Protein AF-A0A525BZC6-F1 (afdb_monomer)

Structure (mmCIF, N/CA/C/O backbone):
data_AF-A0A525BZC6-F1
#
_entry.id   AF-A0A525BZC6-F1
#
loop_
_atom_site.group_PDB
_atom_site.id
_atom_site.type_symbol
_atom_site.label_atom_id
_atom_site.label_alt_id
_atom_site.label_comp_id
_atom_site.label_asym_id
_atom_site.label_entity_id
_atom_site.label_seq_id
_atom_site.pdbx_PDB_ins_code
_atom_site.Cartn_x
_atom_site.Cartn_y
_atom_site.Cartn_z
_atom_site.occupancy
_atom_site.B_iso_or_equiv
_atom_site.auth_seq_id
_atom_site.auth_comp_id
_atom_site.auth_asym_id
_atom_site.auth_atom_id
_atom_site.pdbx_PDB_model_num
ATOM 1 N N . MET A 1 1 ? 2.417 5.675 16.563 1.00 89.81 1 MET A N 1
ATOM 2 C CA . MET A 1 1 ? 2.629 4.334 17.145 1.00 89.81 1 MET A CA 1
ATOM 3 C C . MET A 1 1 ? 2.100 4.344 18.562 1.00 89.81 1 MET A C 1
ATOM 5 O O . MET A 1 1 ? 2.331 5.337 19.245 1.00 89.81 1 MET A O 1
ATOM 9 N N . THR A 1 2 ? 1.388 3.300 18.985 1.00 89.12 2 THR A N 1
ATOM 10 C CA . THR A 1 2 ? 0.949 3.142 20.389 1.00 89.12 2 THR A CA 1
ATOM 11 C C . THR A 1 2 ? 1.538 1.915 21.085 1.00 89.12 2 THR A C 1
ATOM 13 O O . THR A 1 2 ? 1.394 1.803 22.297 1.00 89.12 2 THR A O 1
ATOM 16 N N . GLU A 1 3 ? 2.236 1.066 20.331 1.00 88.38 3 GLU A N 1
ATOM 17 C CA . GLU A 1 3 ? 2.993 -0.087 20.819 1.00 88.38 3 GLU A CA 1
ATOM 18 C C . GLU A 1 3 ? 4.276 0.386 21.532 1.00 88.38 3 GLU A C 1
ATOM 20 O O . GLU A 1 3 ? 4.993 1.260 21.025 1.00 88.38 3 GLU A O 1
ATOM 25 N N . GLN A 1 4 ? 4.540 -0.162 22.717 1.00 83.88 4 GLN A N 1
ATOM 26 C CA . GLN A 1 4 ? 5.578 0.322 23.622 1.00 83.88 4 GLN A CA 1
ATOM 27 C C . GLN A 1 4 ? 6.902 -0.438 23.479 1.00 83.88 4 GLN A C 1
ATOM 29 O O . GLN A 1 4 ? 7.960 0.194 23.515 1.00 83.88 4 GLN A O 1
ATOM 34 N N . ASP A 1 5 ? 6.865 -1.759 23.327 1.00 80.06 5 ASP A N 1
ATOM 35 C CA . ASP A 1 5 ? 8.032 -2.625 23.508 1.00 80.06 5 ASP A CA 1
ATOM 36 C C . ASP A 1 5 ? 9.009 -2.556 22.327 1.00 80.06 5 ASP A C 1
ATOM 38 O O . ASP A 1 5 ? 10.227 -2.610 22.508 1.00 80.06 5 ASP A O 1
ATOM 42 N N . HIS A 1 6 ? 8.491 -2.373 21.114 1.00 80.12 6 HIS A N 1
ATOM 43 C CA . HIS A 1 6 ? 9.266 -2.303 19.878 1.00 80.12 6 HIS A CA 1
ATOM 44 C C . HIS A 1 6 ? 9.351 -0.889 19.305 1.00 80.12 6 HIS A C 1
ATOM 46 O O . HIS A 1 6 ? 10.343 -0.552 18.655 1.00 80.12 6 HIS A O 1
ATOM 52 N N . PHE A 1 7 ? 8.333 -0.056 19.539 1.00 84.25 7 PHE A N 1
ATOM 53 C CA . PHE A 1 7 ? 8.244 1.275 18.927 1.00 84.25 7 PHE A CA 1
ATOM 54 C C . PHE A 1 7 ? 8.318 2.440 19.918 1.00 84.25 7 PHE A C 1
ATOM 56 O O . PHE A 1 7 ? 8.380 3.591 19.481 1.00 84.25 7 PHE A O 1
ATOM 63 N N . GLY A 1 8 ? 8.323 2.174 21.230 1.00 87.69 8 GLY A N 1
ATOM 64 C CA . GLY A 1 8 ? 8.423 3.205 22.269 1.00 87.69 8 GLY A CA 1
ATOM 65 C C . GLY A 1 8 ? 7.253 4.193 22.296 1.00 87.69 8 GLY A C 1
ATOM 66 O O . GLY A 1 8 ? 7.388 5.282 22.852 1.00 87.69 8 GLY A O 1
ATOM 67 N N . GLY A 1 9 ? 6.131 3.848 21.658 1.00 92.19 9 GLY A N 1
ATOM 68 C CA . GLY A 1 9 ? 4.919 4.656 21.631 1.00 92.19 9 GLY A CA 1
ATOM 69 C C . GLY A 1 9 ? 3.984 4.336 22.791 1.00 92.19 9 GLY A C 1
ATOM 70 O O . GLY A 1 9 ? 4.208 3.425 23.584 1.00 92.19 9 GLY A O 1
ATOM 71 N N . SER A 1 10 ? 2.901 5.102 22.895 1.00 95.12 10 SER A N 1
ATOM 72 C CA . SER A 1 10 ? 1.849 4.850 23.876 1.00 95.12 10 SER A CA 1
ATOM 73 C C . SER A 1 10 ? 0.494 5.368 23.402 1.00 95.12 10 SER A C 1
ATOM 75 O O . SER A 1 10 ? 0.407 6.313 22.614 1.00 95.12 10 SER A O 1
ATOM 77 N N . LEU A 1 11 ? -0.596 4.832 23.960 1.00 95.50 11 LEU A N 1
ATOM 78 C CA . LEU A 1 11 ? -1.940 5.399 23.767 1.00 95.50 11 LEU A CA 1
ATOM 79 C C . LEU A 1 11 ? -2.024 6.884 24.165 1.00 95.50 11 LEU A C 1
ATOM 81 O O . LEU A 1 11 ? -2.818 7.632 23.598 1.00 95.50 11 LEU A O 1
ATOM 85 N N . ARG A 1 12 ? -1.187 7.345 25.107 1.00 96.06 12 ARG A N 1
ATOM 86 C CA . ARG A 1 12 ? -1.137 8.763 25.499 1.00 96.06 12 ARG A CA 1
ATOM 87 C C . ARG A 1 12 ? -0.616 9.654 24.377 1.00 96.06 12 ARG A C 1
ATOM 89 O O . ARG A 1 12 ? -1.044 10.802 24.290 1.00 96.06 12 ARG A O 1
ATOM 96 N N . ASP A 1 13 ? 0.276 9.151 23.528 1.00 96.25 13 ASP A N 1
ATOM 97 C CA . ASP A 1 13 ? 0.781 9.912 22.385 1.00 96.25 13 ASP A CA 1
ATOM 98 C C . ASP A 1 13 ? -0.317 10.119 21.342 1.00 96.25 13 ASP A C 1
ATOM 100 O O . ASP A 1 13 ? -0.467 11.230 20.837 1.00 96.25 13 ASP A O 1
ATOM 104 N N . LEU A 1 14 ? -1.153 9.100 21.105 1.00 97.06 14 LEU A N 1
ATOM 105 C CA . LEU A 1 14 ? -2.343 9.226 20.259 1.00 97.06 14 LEU A CA 1
ATOM 106 C C . LEU A 1 14 ? -3.297 10.297 20.799 1.00 97.06 14 LEU A C 1
ATOM 108 O O . LEU A 1 14 ? -3.664 11.215 20.064 1.00 97.06 14 LEU A O 1
ATOM 112 N N . VAL A 1 15 ? -3.640 10.225 22.091 1.00 97.56 15 VAL A N 1
ATOM 113 C CA . VAL A 1 15 ? -4.520 11.213 22.742 1.00 97.56 15 VAL A CA 1
ATOM 114 C C . VAL A 1 15 ? -3.939 12.624 22.618 1.00 97.56 15 VAL A C 1
ATOM 116 O O . VAL A 1 15 ? -4.660 13.559 22.270 1.00 97.56 15 VAL A O 1
ATOM 119 N N . ARG A 1 16 ? -2.629 12.785 22.856 1.00 97.38 16 ARG A N 1
ATOM 120 C CA . ARG A 1 16 ? -1.942 14.080 22.748 1.00 97.38 16 ARG A CA 1
ATOM 121 C C . ARG A 1 16 ? -2.035 14.645 21.330 1.00 97.38 16 ARG A C 1
ATOM 123 O O . ARG A 1 16 ? -2.388 15.811 21.176 1.00 97.38 16 ARG A O 1
ATOM 130 N N . VAL A 1 17 ? -1.755 13.832 20.308 1.00 96.25 17 VAL A N 1
ATOM 131 C CA . VAL A 1 17 ? -1.840 14.253 18.900 1.00 96.25 17 VAL A CA 1
ATOM 132 C C . VAL A 1 17 ? -3.268 14.659 18.544 1.00 96.25 17 VAL A C 1
ATOM 134 O O . VAL A 1 17 ? -3.460 15.738 17.985 1.00 96.25 17 VAL A O 1
ATOM 137 N N . LYS A 1 18 ? -4.273 13.858 18.921 1.00 96.00 18 LYS A N 1
ATOM 138 C CA . LYS A 1 18 ? -5.679 14.166 18.628 1.00 96.00 18 LYS A CA 1
ATOM 139 C C . LYS A 1 18 ? -6.140 15.469 19.286 1.00 96.00 18 LYS A C 1
ATOM 141 O O . LYS A 1 18 ? -6.835 16.260 18.657 1.00 96.00 18 LYS A O 1
ATOM 146 N N . GLN A 1 19 ? -5.728 15.716 20.530 1.00 96.69 19 GLN A N 1
ATOM 147 C CA . GLN A 1 19 ? -6.041 16.958 21.245 1.00 96.69 19 GLN A CA 1
ATOM 148 C C . GLN A 1 19 ? -5.344 18.179 20.636 1.00 96.69 19 GLN A C 1
ATOM 150 O O . GLN A 1 19 ? -5.941 19.251 20.560 1.00 96.69 19 GLN A O 1
ATOM 155 N N . GLN A 1 20 ? -4.089 18.030 20.207 1.00 97.88 20 GLN A N 1
ATOM 156 C CA . GLN A 1 20 ? -3.305 19.123 19.635 1.00 97.88 20 GLN A CA 1
ATOM 157 C C . GLN A 1 20 ? -3.729 19.465 18.198 1.00 97.88 20 GLN A C 1
ATOM 159 O O . GLN A 1 20 ? -3.656 20.627 17.799 1.00 97.88 20 GLN A O 1
ATOM 164 N N . TYR A 1 21 ? -4.195 18.474 17.433 1.00 96.38 21 TYR A N 1
ATOM 165 C CA . TYR A 1 21 ? -4.554 18.612 16.020 1.00 96.38 21 TYR A CA 1
ATOM 166 C C . TYR A 1 21 ? -5.958 18.049 15.732 1.00 96.38 21 TYR A C 1
ATOM 168 O O . TYR A 1 21 ? -6.095 17.076 14.990 1.00 96.38 21 TYR A O 1
ATOM 176 N N . PRO A 1 22 ? -7.030 18.663 16.267 1.00 93.12 22 PRO A N 1
ATOM 177 C CA . PRO A 1 22 ? -8.386 18.110 16.185 1.00 93.12 22 PRO A CA 1
ATOM 178 C C . PRO A 1 22 ? -8.950 18.030 14.757 1.00 93.12 22 PRO A C 1
ATOM 180 O O . PRO A 1 22 ? -9.876 17.262 14.514 1.00 93.12 22 PRO A O 1
ATOM 183 N N . GLY A 1 23 ? -8.401 18.807 13.817 1.00 94.69 23 GLY A N 1
ATOM 184 C CA . GLY A 1 23 ? -8.787 18.778 12.402 1.00 94.69 23 GLY A CA 1
ATOM 185 C C . GLY A 1 23 ? -8.125 17.667 11.579 1.00 94.69 23 GLY A C 1
ATOM 186 O O . GLY A 1 23 ? -8.438 17.544 10.399 1.00 94.69 23 GLY A O 1
ATOM 187 N N . LEU A 1 24 ? -7.207 16.890 12.164 1.00 95.31 24 LEU A N 1
ATOM 188 C CA . LEU A 1 24 ? -6.558 15.763 11.497 1.00 95.31 24 LEU A CA 1
ATOM 189 C C . LEU A 1 24 ? -7.190 14.437 11.931 1.00 95.31 24 LEU A C 1
ATOM 191 O O . LEU A 1 24 ? -7.573 14.259 13.091 1.00 95.31 24 LEU A O 1
ATOM 195 N N . SER A 1 25 ? -7.257 13.495 10.991 1.00 96.50 25 SER A N 1
ATOM 196 C CA . SER A 1 25 ? -7.602 12.103 11.275 1.00 96.50 25 SER A CA 1
ATOM 197 C C . SER A 1 25 ? -6.379 11.362 11.816 1.00 96.50 25 SER A C 1
ATOM 199 O O . SER A 1 25 ? -5.279 11.486 11.276 1.00 96.50 25 SER A O 1
ATOM 201 N N . VAL A 1 26 ? -6.564 10.590 12.884 1.00 97.44 26 VAL A N 1
ATOM 202 C CA . VAL A 1 26 ? -5.497 9.900 13.610 1.00 97.44 26 VAL A CA 1
ATOM 203 C C . VAL A 1 26 ? -5.740 8.394 13.585 1.00 97.44 26 VAL A C 1
ATOM 205 O O . VAL A 1 26 ? -6.726 7.893 14.125 1.00 97.44 26 VAL A O 1
ATOM 208 N N . LEU A 1 27 ? -4.801 7.667 12.982 1.00 97.94 27 LEU A N 1
ATOM 209 C CA . LEU A 1 27 ? -4.753 6.206 12.971 1.00 97.94 27 LEU A CA 1
ATOM 210 C C . LEU A 1 27 ? -4.076 5.680 14.248 1.00 97.94 27 LEU A C 1
ATOM 212 O O . LEU A 1 27 ? -2.925 6.033 14.532 1.00 97.94 27 LEU A O 1
ATOM 216 N N . ARG A 1 28 ? -4.726 4.763 14.978 1.00 97.94 28 ARG A N 1
ATOM 217 C CA . ARG A 1 28 ? -4.031 3.916 15.960 1.00 97.94 28 ARG A CA 1
ATOM 218 C C . ARG A 1 28 ? -3.253 2.828 15.220 1.00 97.94 28 ARG A C 1
ATOM 220 O O . ARG A 1 28 ? -3.807 1.791 14.866 1.00 97.94 28 ARG A O 1
ATOM 227 N N . LYS A 1 29 ? -1.958 3.075 14.999 1.00 96.31 29 LYS A N 1
ATOM 228 C CA . LYS A 1 29 ? -1.019 2.074 14.467 1.00 96.31 29 LYS A CA 1
ATOM 229 C C . LYS A 1 29 ? -0.432 1.241 15.612 1.00 96.31 29 LYS A C 1
ATOM 231 O O . LYS A 1 29 ? 0.400 1.753 16.373 1.00 96.31 29 LYS A O 1
ATOM 236 N N . ASP A 1 30 ? -0.903 0.001 15.721 1.00 96.25 30 ASP A N 1
ATOM 237 C CA . ASP A 1 30 ? -0.587 -0.982 16.766 1.00 96.25 30 ASP A CA 1
ATOM 238 C C . ASP A 1 30 ? -0.984 -2.400 16.302 1.00 96.25 30 ASP A C 1
ATOM 240 O O . ASP A 1 30 ? -1.664 -2.536 15.283 1.00 96.25 30 ASP A O 1
ATOM 244 N N . PHE A 1 31 ? -0.603 -3.433 17.054 1.00 95.56 31 PHE A N 1
ATOM 245 C CA . PHE A 1 31 ? -1.021 -4.819 16.817 1.00 95.56 31 PHE A CA 1
ATOM 246 C C . PHE A 1 31 ? -2.312 -5.129 17.585 1.00 95.56 31 PHE A C 1
ATOM 248 O O . PHE A 1 31 ? -2.272 -5.572 18.729 1.00 95.56 31 PHE A O 1
ATOM 255 N N . LEU A 1 32 ? -3.465 -4.866 16.965 1.00 97.06 32 LEU A N 1
ATOM 256 C CA . LEU A 1 32 ? -4.776 -5.095 17.583 1.00 97.06 32 LEU A CA 1
ATOM 257 C C . LEU A 1 32 ? -5.224 -6.542 17.371 1.00 97.06 32 LEU A C 1
ATOM 259 O O . LEU A 1 32 ? -5.242 -7.007 16.231 1.00 97.06 32 LEU A O 1
ATOM 263 N N . LEU A 1 33 ? -5.618 -7.233 18.442 1.00 97.00 33 LEU A N 1
ATOM 264 C CA . LEU A 1 33 ? -5.919 -8.674 18.394 1.00 97.00 33 LEU A CA 1
ATOM 265 C C . LEU A 1 33 ? -7.375 -9.019 18.739 1.00 97.00 33 LEU A C 1
ATOM 267 O O . LEU A 1 33 ? -7.832 -10.129 18.449 1.00 97.00 33 LEU A O 1
ATOM 271 N N . ASP A 1 34 ? -8.121 -8.092 19.346 1.00 97.19 34 ASP A N 1
ATOM 272 C CA . ASP A 1 34 ? -9.496 -8.342 19.777 1.00 97.19 34 ASP A CA 1
ATOM 273 C C . ASP A 1 34 ? -10.434 -7.119 19.690 1.00 97.19 34 ASP A C 1
ATOM 275 O O . ASP A 1 34 ? -10.069 -6.017 19.290 1.00 97.19 34 ASP A O 1
ATOM 279 N N . LEU A 1 35 ? -11.706 -7.315 20.048 1.00 97.94 35 LEU A N 1
ATOM 280 C CA . LEU A 1 35 ? -12.714 -6.248 20.027 1.00 97.94 35 LEU A CA 1
ATOM 281 C C . LEU A 1 35 ? -12.482 -5.169 21.096 1.00 97.94 35 LEU A C 1
ATOM 283 O O . LEU A 1 35 ? -12.854 -4.013 20.883 1.00 97.94 35 LEU A O 1
ATOM 287 N N . GLN A 1 36 ? -11.870 -5.523 22.229 1.00 98.12 36 GLN A N 1
ATOM 288 C CA . GLN A 1 36 ? -11.576 -4.568 23.293 1.00 98.12 36 GLN A CA 1
ATOM 289 C C . GLN A 1 36 ? -10.539 -3.546 22.820 1.00 98.12 36 GLN A C 1
ATOM 291 O O . GLN A 1 36 ? -10.653 -2.365 23.154 1.00 98.12 36 GLN A O 1
ATOM 296 N N . ASP A 1 37 ? -9.581 -3.960 21.993 1.00 98.12 37 ASP A N 1
ATOM 297 C CA . ASP A 1 37 ? -8.646 -3.053 21.334 1.00 98.12 37 ASP A CA 1
ATOM 298 C C . ASP A 1 37 ? -9.353 -1.984 20.495 1.00 98.12 37 ASP A C 1
ATOM 300 O O . ASP A 1 37 ? -8.966 -0.811 20.526 1.00 98.12 37 ASP A O 1
ATOM 304 N N . ILE A 1 38 ? -10.418 -2.350 19.780 1.00 98.69 38 ILE A N 1
ATOM 305 C CA . ILE A 1 38 ? -11.212 -1.403 18.989 1.00 98.69 38 ILE A CA 1
ATOM 306 C C . ILE A 1 38 ? -11.901 -0.392 19.911 1.00 98.69 38 ILE A C 1
ATOM 308 O O . ILE A 1 38 ? -11.780 0.818 19.708 1.00 98.69 38 ILE A O 1
ATOM 312 N N . ASP A 1 39 ? -12.534 -0.865 20.986 1.00 98.50 39 ASP A N 1
ATOM 313 C CA . ASP A 1 39 ? -13.191 0.003 21.970 1.00 98.50 39 ASP A CA 1
ATOM 314 C C . ASP A 1 39 ? -12.203 0.958 22.665 1.00 98.50 39 ASP A C 1
ATOM 316 O O . ASP A 1 39 ? -12.514 2.129 22.899 1.00 98.50 39 ASP A O 1
ATOM 320 N N . VAL A 1 40 ? -10.998 0.482 22.997 1.00 98.31 40 VAL A N 1
ATOM 321 C CA . VAL A 1 40 ? -9.928 1.306 23.580 1.00 98.31 40 VAL A CA 1
ATOM 322 C C . VAL A 1 40 ? -9.461 2.371 22.590 1.00 98.31 40 VAL A C 1
ATOM 324 O O . VAL A 1 40 ? -9.285 3.525 22.983 1.00 98.31 40 VAL A O 1
ATOM 327 N N . SER A 1 41 ? -9.311 2.013 21.313 1.00 98.31 41 SER A N 1
ATOM 328 C CA . SER A 1 41 ? -8.922 2.948 20.246 1.00 98.31 41 SER A CA 1
ATOM 329 C C . SER A 1 41 ? -9.929 4.086 20.111 1.00 98.31 41 SER A C 1
ATOM 331 O O . SER A 1 41 ? -9.546 5.257 20.120 1.00 98.31 41 SER A O 1
ATOM 333 N N . TRP A 1 42 ? -11.218 3.742 20.080 1.00 98.44 42 TRP A N 1
ATOM 334 C CA . TRP A 1 42 ? -12.305 4.712 20.013 1.00 98.44 42 TRP A CA 1
ATOM 335 C C . TRP A 1 42 ? -12.319 5.644 21.230 1.00 98.44 42 TRP A C 1
ATOM 337 O O . TRP A 1 42 ? -12.349 6.865 21.083 1.00 98.44 42 TRP A O 1
ATOM 347 N N . ARG A 1 43 ? -12.196 5.096 22.449 1.00 97.75 43 ARG A N 1
ATOM 348 C CA . ARG A 1 43 ? -12.121 5.898 23.689 1.00 97.75 43 ARG A CA 1
ATOM 349 C C . ARG A 1 43 ? -10.895 6.809 23.742 1.00 97.75 43 ARG A C 1
ATOM 351 O O . ARG A 1 43 ? -10.948 7.853 24.388 1.00 97.75 43 ARG A O 1
ATOM 358 N N . ALA A 1 44 ? -9.801 6.421 23.090 1.00 97.31 44 ALA A N 1
ATOM 359 C CA . ALA A 1 44 ? -8.598 7.238 22.969 1.00 97.31 44 ALA A CA 1
ATOM 360 C C . ALA A 1 44 ? -8.723 8.346 21.902 1.00 97.31 44 ALA A C 1
ATOM 362 O O . ALA A 1 44 ? -7.851 9.209 21.820 1.00 97.31 44 ALA A O 1
ATOM 363 N N . GLY A 1 45 ? -9.809 8.357 21.120 1.00 97.06 45 GLY A N 1
ATOM 364 C CA . GLY A 1 45 ? -10.082 9.363 20.094 1.00 97.06 45 GLY A CA 1
ATOM 365 C C . GLY A 1 45 ? -9.466 9.053 18.730 1.00 97.06 45 GLY A C 1
ATOM 366 O O . GLY A 1 45 ? -9.255 9.981 17.950 1.00 97.06 45 GLY A O 1
ATOM 367 N N . ALA A 1 46 ? -9.144 7.786 18.449 1.00 98.25 46 ALA A N 1
ATOM 368 C CA . ALA A 1 46 ? -8.711 7.371 17.119 1.00 98.25 46 ALA A CA 1
ATOM 369 C C . ALA A 1 46 ? -9.847 7.551 16.097 1.00 98.25 46 ALA A C 1
ATOM 371 O O . ALA A 1 46 ? -11.005 7.268 16.395 1.00 98.25 46 ALA A O 1
ATOM 372 N N . ASP A 1 47 ? -9.504 7.993 14.887 1.00 98.25 47 ASP A N 1
ATOM 373 C CA . ASP A 1 47 ? -10.430 8.059 13.747 1.00 98.25 47 ASP A CA 1
ATOM 374 C C . ASP A 1 47 ? -10.317 6.808 12.865 1.00 98.25 47 ASP A C 1
ATOM 376 O O . ASP A 1 47 ? -11.228 6.484 12.104 1.00 98.25 47 ASP A O 1
ATOM 380 N N . ALA A 1 48 ? -9.190 6.099 12.965 1.00 98.31 48 ALA A N 1
ATOM 381 C CA . ALA A 1 48 ? -8.960 4.843 12.275 1.00 98.31 48 ALA A CA 1
ATOM 382 C C . ALA A 1 48 ? -8.127 3.865 13.113 1.00 98.31 48 ALA A C 1
ATOM 384 O O . ALA A 1 48 ? -7.363 4.268 13.997 1.00 98.31 48 ALA A O 1
ATOM 385 N N . VAL A 1 49 ? -8.232 2.578 12.791 1.00 98.62 49 VAL A N 1
ATOM 386 C CA . VAL A 1 49 ? -7.466 1.480 13.399 1.00 98.62 49 VAL A CA 1
ATOM 387 C C . VAL A 1 49 ? -6.771 0.638 12.332 1.00 98.62 49 VAL A C 1
ATOM 389 O O . VAL A 1 49 ? -7.271 0.510 11.216 1.00 98.62 49 VAL A O 1
ATOM 392 N N . LEU A 1 50 ? -5.615 0.071 12.680 1.00 98.44 50 LEU A N 1
ATOM 393 C CA . LEU A 1 50 ? -4.898 -0.888 11.840 1.00 98.44 50 LEU A CA 1
ATOM 394 C C . LEU A 1 50 ? -5.384 -2.311 12.146 1.00 98.44 50 LEU A C 1
ATOM 396 O O . LEU A 1 50 ? -5.328 -2.734 13.300 1.00 98.44 50 LEU A O 1
ATOM 400 N N . LEU A 1 51 ? -5.819 -3.046 11.122 1.00 98.50 51 LEU A N 1
ATOM 401 C CA . LEU A 1 51 ? -6.149 -4.471 11.202 1.00 98.50 51 LEU A CA 1
ATOM 402 C C . LEU A 1 51 ? -5.222 -5.243 10.263 1.00 98.50 51 LEU A C 1
ATOM 404 O O . LEU A 1 51 ? -5.277 -5.050 9.054 1.00 98.50 51 LEU A O 1
ATOM 408 N N . ILE A 1 52 ? -4.369 -6.108 10.802 1.00 97.69 52 ILE A N 1
ATOM 409 C CA . ILE A 1 52 ? -3.362 -6.824 10.009 1.00 97.69 52 ILE A CA 1
ATOM 410 C C . ILE A 1 52 ? -3.895 -8.215 9.674 1.00 97.69 52 ILE A C 1
ATOM 412 O O . ILE A 1 52 ? -4.114 -9.019 10.583 1.00 97.69 52 ILE A O 1
ATOM 416 N N . ALA A 1 53 ? -4.087 -8.510 8.385 1.00 97.31 53 ALA A N 1
ATOM 417 C CA . ALA A 1 53 ? -4.657 -9.785 7.941 1.00 97.31 53 ALA A CA 1
ATOM 418 C C . ALA A 1 53 ? -3.817 -10.991 8.385 1.00 97.31 53 ALA A C 1
ATOM 420 O O . ALA A 1 53 ? -4.363 -11.994 8.832 1.00 97.31 53 ALA A O 1
ATOM 421 N N . SER A 1 54 ? -2.491 -10.854 8.378 1.00 95.12 54 SER A N 1
ATOM 422 C CA . SER A 1 54 ? -1.559 -11.907 8.802 1.00 95.12 54 SER A CA 1
ATOM 423 C C . SER A 1 54 ? -1.635 -12.286 10.290 1.00 95.12 54 SER A C 1
ATOM 425 O O . SER A 1 54 ? -1.115 -13.333 10.681 1.00 95.12 54 SER A O 1
ATOM 427 N N . LEU A 1 55 ? -2.258 -11.449 11.132 1.00 95.56 55 LEU A N 1
ATOM 428 C CA . LEU A 1 55 ? -2.361 -11.652 12.584 1.00 95.56 55 LEU A CA 1
ATOM 429 C C . LEU A 1 55 ? -3.764 -12.048 13.050 1.00 95.56 55 LEU A C 1
ATOM 431 O O . LEU A 1 55 ? -3.945 -12.374 14.225 1.00 95.56 55 LEU A O 1
ATOM 435 N N . LEU A 1 56 ? -4.759 -11.993 12.165 1.00 96.81 56 LEU A N 1
ATOM 436 C CA . LEU A 1 56 ? -6.161 -12.163 12.516 1.00 96.81 56 LEU A CA 1
ATOM 437 C C . LEU A 1 56 ? -6.797 -13.245 11.653 1.00 96.81 56 LEU A C 1
ATOM 439 O O . LEU A 1 56 ? -6.788 -13.175 10.430 1.00 96.81 56 LEU A O 1
ATOM 443 N N . GLU A 1 57 ? -7.457 -14.200 12.303 1.00 96.12 57 GLU A N 1
ATOM 444 C CA . GLU A 1 57 ? -8.352 -15.120 11.604 1.00 96.12 57 GLU A CA 1
ATOM 445 C C . GLU A 1 57 ? -9.449 -14.331 10.858 1.00 96.12 57 GLU A C 1
ATOM 447 O O . GLU A 1 57 ? -9.987 -13.369 11.426 1.00 96.12 57 GLU A O 1
ATOM 452 N N . PRO A 1 58 ? -9.869 -14.743 9.644 1.00 96.25 58 PRO A N 1
ATOM 453 C CA . PRO A 1 58 ? -10.802 -13.968 8.816 1.00 96.25 58 PRO A CA 1
ATOM 454 C C . PRO A 1 58 ? -12.101 -13.569 9.533 1.00 96.25 58 PRO A C 1
ATOM 456 O O . PRO A 1 58 ? -12.591 -12.448 9.385 1.00 96.25 58 PRO A O 1
ATOM 459 N N . ALA A 1 59 ? -12.642 -14.459 10.373 1.00 96.88 59 ALA A N 1
ATOM 460 C CA . ALA A 1 59 ? -13.836 -14.176 11.166 1.00 96.88 59 ALA A CA 1
ATOM 461 C C . ALA A 1 59 ? -13.605 -13.060 12.201 1.00 96.88 59 ALA A C 1
ATOM 463 O O . ALA A 1 59 ? -14.443 -12.166 12.337 1.00 96.88 59 ALA A O 1
ATOM 464 N N . ARG A 1 60 ? -12.457 -13.077 12.894 1.00 98.19 60 ARG A N 1
ATOM 465 C CA . ARG A 1 60 ? -12.092 -12.049 13.878 1.00 98.19 60 ARG A CA 1
ATOM 466 C C . ARG A 1 60 ? -11.830 -10.711 13.195 1.00 98.19 60 ARG A C 1
ATOM 468 O O . ARG A 1 60 ? -12.315 -9.692 13.681 1.00 98.19 60 ARG A O 1
ATOM 475 N N . LEU A 1 61 ? -11.126 -10.716 12.063 1.00 98.56 61 LEU A N 1
ATOM 476 C CA . LEU A 1 61 ? -10.885 -9.513 11.267 1.00 98.56 61 LEU A CA 1
ATOM 477 C C . LEU A 1 61 ? -12.210 -8.865 10.854 1.00 98.56 61 LEU A C 1
ATOM 479 O O . LEU A 1 61 ? -12.402 -7.670 11.071 1.00 98.56 61 LEU A O 1
ATOM 483 N N . ALA A 1 62 ? -13.160 -9.653 10.343 1.00 98.38 62 ALA A N 1
ATOM 484 C CA . ALA A 1 62 ? -14.477 -9.155 9.956 1.00 98.38 62 ALA A CA 1
ATOM 485 C C . ALA A 1 62 ? -15.288 -8.609 11.149 1.00 98.38 62 ALA A C 1
ATOM 487 O O . ALA A 1 62 ? -15.992 -7.610 11.008 1.00 98.38 62 ALA A O 1
ATOM 488 N N . GLU A 1 63 ? -15.203 -9.234 12.328 1.00 98.44 63 GLU A N 1
ATOM 489 C CA . GLU A 1 63 ? -15.814 -8.708 13.559 1.00 98.44 63 GLU A CA 1
ATOM 490 C C . GLU A 1 63 ? -15.209 -7.367 13.983 1.00 98.44 63 GLU A C 1
ATOM 492 O O . GLU A 1 63 ? -15.949 -6.423 14.258 1.00 98.44 63 GLU A O 1
ATOM 497 N N . MET A 1 64 ? -13.878 -7.268 14.011 1.00 98.75 64 MET A N 1
ATOM 498 C CA . MET A 1 64 ? -13.166 -6.047 14.394 1.00 98.75 64 MET A CA 1
ATOM 499 C C . MET A 1 64 ? -13.398 -4.913 13.393 1.00 98.75 64 MET A C 1
ATOM 501 O O . MET A 1 64 ? -13.612 -3.775 13.807 1.00 98.75 64 MET A O 1
ATOM 505 N N . HIS A 1 65 ? -13.439 -5.226 12.094 1.00 98.69 65 HIS A N 1
ATOM 506 C CA . HIS A 1 65 ? -13.788 -4.277 11.038 1.00 98.69 65 HIS A CA 1
ATOM 507 C C . HIS A 1 65 ? -15.190 -3.702 11.251 1.00 98.69 65 HIS A C 1
ATOM 509 O O . HIS A 1 65 ? -15.348 -2.486 11.338 1.00 98.69 65 HIS A O 1
ATOM 515 N N . ARG A 1 66 ? -16.206 -4.566 11.414 1.00 98.44 66 ARG A N 1
ATOM 516 C CA . ARG A 1 66 ? -17.583 -4.120 11.688 1.00 98.44 66 ARG A CA 1
ATOM 517 C C . ARG A 1 66 ? -17.664 -3.279 12.957 1.00 98.44 66 ARG A C 1
ATOM 519 O O . ARG A 1 66 ? -18.335 -2.253 12.966 1.00 98.44 66 ARG A O 1
ATOM 526 N N . ARG A 1 67 ? -16.953 -3.677 14.017 1.00 98.56 67 ARG A N 1
ATOM 527 C CA . ARG A 1 67 ? -16.933 -2.921 15.273 1.00 98.56 67 ARG A CA 1
ATOM 528 C C . ARG A 1 67 ? -16.338 -1.523 15.101 1.00 98.56 67 ARG A C 1
ATOM 530 O O . ARG A 1 67 ? -16.843 -0.579 15.703 1.00 98.56 67 ARG A O 1
ATOM 537 N N . ALA A 1 68 ? -15.284 -1.382 14.297 1.00 98.56 68 ALA A N 1
ATOM 538 C CA . ALA A 1 68 ? -14.707 -0.078 13.989 1.00 98.56 68 ALA A CA 1
ATOM 539 C C . ALA A 1 68 ? -15.731 0.814 13.266 1.00 98.56 68 ALA A C 1
ATOM 541 O O . ALA A 1 68 ? -15.946 1.949 13.694 1.00 98.56 68 ALA A O 1
ATOM 542 N N . GLU A 1 69 ? -16.429 0.273 12.262 1.00 97.75 69 GLU A N 1
ATOM 543 C CA . GLU A 1 69 ? -17.471 0.993 11.514 1.00 97.75 69 GLU A CA 1
ATOM 544 C C . GLU A 1 69 ? -18.663 1.399 12.398 1.00 97.75 69 GLU A C 1
ATOM 546 O O . GLU A 1 69 ? -19.116 2.541 12.328 1.00 97.75 69 GLU A O 1
ATOM 551 N N . GLU A 1 70 ? -19.138 0.514 13.284 1.00 98.31 70 GLU A N 1
ATOM 552 C CA . GLU A 1 70 ? -20.205 0.813 14.259 1.00 98.31 70 GLU A CA 1
ATOM 553 C C . GLU A 1 70 ? -19.859 1.995 15.176 1.00 98.31 70 GLU A C 1
ATOM 555 O O . GLU A 1 70 ? -20.738 2.753 15.588 1.00 98.31 70 GLU A O 1
ATOM 560 N N . LEU A 1 71 ? -18.575 2.144 15.507 1.00 98.38 71 LEU A N 1
ATOM 561 C CA . LEU A 1 71 ? -18.052 3.225 16.340 1.00 98.38 71 LEU A CA 1
ATOM 562 C C . LEU A 1 71 ? -17.692 4.484 15.534 1.00 98.38 71 LEU A C 1
ATOM 564 O O . LEU A 1 71 ? -17.235 5.471 16.115 1.00 98.38 71 LEU A O 1
ATOM 568 N N . GLY A 1 72 ? -1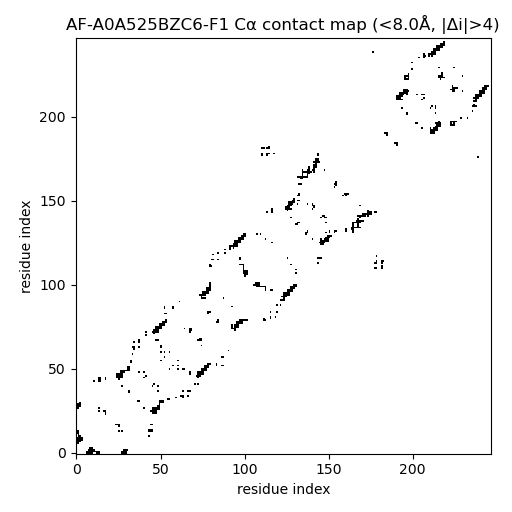7.908 4.468 14.215 1.00 97.75 72 GLY A N 1
ATOM 569 C CA . GLY A 1 72 ? -17.602 5.575 13.310 1.00 97.75 72 GLY A CA 1
ATOM 570 C C . GLY A 1 72 ? -16.116 5.733 12.978 1.00 97.75 72 GLY A C 1
ATOM 571 O O . GLY A 1 72 ? -15.724 6.788 12.485 1.00 97.75 72 GLY A O 1
ATOM 572 N N . MET A 1 73 ? -15.290 4.718 13.250 1.00 98.25 73 MET A N 1
ATOM 573 C CA . MET A 1 73 ? -13.882 4.677 12.849 1.00 98.25 73 MET A CA 1
ATOM 574 C C . MET A 1 73 ? -13.715 3.963 11.504 1.00 98.25 73 MET A C 1
ATOM 576 O O . MET A 1 73 ? -14.499 3.083 11.151 1.00 98.25 73 MET A O 1
ATOM 580 N N . GLN A 1 74 ? -12.645 4.284 10.777 1.00 97.88 74 GLN A N 1
ATOM 581 C CA . GLN A 1 74 ? -12.215 3.491 9.621 1.00 97.88 74 GLN A CA 1
ATOM 582 C C . GLN A 1 74 ? -11.267 2.357 10.034 1.00 97.88 74 GLN A C 1
ATOM 584 O O . GLN A 1 74 ? -10.488 2.490 10.977 1.00 97.88 74 GLN A O 1
ATOM 589 N N . ALA A 1 75 ? -11.288 1.247 9.300 1.00 98.31 75 ALA A N 1
ATOM 590 C CA . ALA A 1 75 ? -10.309 0.174 9.442 1.00 98.31 75 ALA A CA 1
ATOM 591 C C . ALA A 1 75 ? -9.375 0.167 8.225 1.00 98.31 75 ALA A C 1
ATOM 593 O O . ALA A 1 75 ? -9.828 -0.049 7.104 1.00 98.31 75 ALA A O 1
ATOM 594 N N . LEU A 1 76 ? -8.081 0.402 8.450 1.00 98.69 76 LEU A N 1
ATOM 595 C CA . LEU A 1 76 ? -7.033 0.151 7.463 1.00 98.69 76 LEU A CA 1
ATOM 596 C C . LEU A 1 76 ? -6.667 -1.333 7.552 1.00 98.69 76 LEU A C 1
ATOM 598 O O . LEU A 1 76 ? -6.043 -1.749 8.530 1.00 98.69 76 LEU A O 1
ATOM 602 N N . VAL A 1 77 ? -7.088 -2.124 6.564 1.00 98.62 77 VAL A N 1
ATOM 603 C CA . VAL A 1 77 ? -6.766 -3.557 6.500 1.00 98.62 77 VAL A CA 1
ATOM 604 C C . VAL A 1 77 ? -5.427 -3.739 5.786 1.00 98.62 77 VAL A C 1
ATOM 606 O O . VAL A 1 77 ? -5.341 -3.494 4.587 1.00 98.62 77 VAL A O 1
ATOM 609 N N . GLU A 1 78 ? -4.387 -4.132 6.521 1.00 98.38 78 GLU A N 1
ATOM 610 C CA . GLU A 1 78 ? -3.013 -4.294 6.022 1.00 98.38 78 GLU A CA 1
ATOM 611 C C . GLU A 1 78 ? -2.782 -5.719 5.496 1.00 98.38 78 GLU A C 1
ATOM 613 O O . GLU A 1 78 ? -3.060 -6.698 6.198 1.00 98.38 78 GLU A O 1
ATOM 618 N N . LEU A 1 79 ? -2.262 -5.811 4.268 1.00 97.44 79 LEU A N 1
ATOM 619 C CA . LEU A 1 79 ? -1.986 -7.043 3.526 1.00 97.44 79 LEU A CA 1
ATOM 620 C C . LEU A 1 79 ? -0.505 -7.139 3.130 1.00 97.44 79 LEU A C 1
ATOM 622 O O . LEU A 1 79 ? 0.139 -6.122 2.847 1.00 97.44 79 LEU A O 1
ATOM 626 N N . HIS A 1 80 ? -0.004 -8.370 3.032 1.00 95.38 80 HIS A N 1
ATOM 627 C CA . HIS A 1 80 ? 1.388 -8.686 2.689 1.00 95.38 80 HIS A CA 1
ATOM 628 C C . HIS A 1 80 ? 1.529 -9.675 1.532 1.00 95.38 80 HIS A C 1
ATOM 630 O O . HIS A 1 80 ? 2.571 -9.694 0.881 1.00 95.38 80 HIS A O 1
ATOM 636 N N . ASP A 1 81 ? 0.515 -10.494 1.258 1.00 93.38 81 ASP A N 1
ATOM 637 C CA . ASP A 1 81 ? 0.543 -11.471 0.172 1.00 93.38 81 ASP A CA 1
ATOM 638 C C . ASP A 1 81 ? -0.855 -11.748 -0.405 1.00 93.38 81 ASP A C 1
ATOM 640 O O . ASP A 1 81 ? -1.864 -11.168 0.010 1.00 93.38 81 ASP A O 1
ATOM 644 N N . LEU A 1 82 ? -0.903 -12.568 -1.459 1.00 92.75 82 LEU A N 1
ATOM 645 C CA . LEU A 1 82 ? -2.154 -12.873 -2.151 1.00 92.75 82 LEU A CA 1
ATOM 646 C C . LEU A 1 82 ? -3.125 -13.699 -1.318 1.00 92.75 82 LEU A C 1
ATOM 648 O O . LEU A 1 82 ? -4.328 -13.577 -1.535 1.00 92.75 82 LEU A O 1
ATOM 652 N N . ASP A 1 83 ? -2.617 -14.556 -0.438 1.00 94.44 83 ASP A N 1
ATOM 653 C CA . ASP A 1 83 ? -3.463 -15.417 0.380 1.00 94.44 83 ASP A CA 1
ATOM 654 C C . ASP A 1 83 ? -4.221 -14.542 1.387 1.00 94.44 83 ASP A C 1
ATOM 656 O O . ASP A 1 83 ? -5.433 -14.685 1.563 1.00 94.44 83 ASP A O 1
ATOM 660 N N . GLU A 1 84 ? -3.536 -13.544 1.956 1.00 96.19 84 GLU A N 1
ATOM 661 C CA . GLU A 1 84 ? -4.145 -12.491 2.765 1.00 96.19 84 GLU A CA 1
ATOM 662 C C . GLU A 1 84 ? -5.171 -11.679 1.960 1.00 96.19 84 GLU A C 1
ATOM 664 O O . GLU A 1 84 ? -6.287 -11.464 2.443 1.00 96.19 84 GLU A O 1
ATOM 669 N N . LEU A 1 85 ? -4.850 -11.273 0.724 1.00 96.94 85 LEU A N 1
ATOM 670 C CA . LEU A 1 85 ? -5.792 -10.567 -0.157 1.00 96.94 85 LEU A CA 1
ATOM 671 C C . LEU A 1 85 ? -7.061 -11.385 -0.416 1.00 96.94 85 LEU A C 1
ATOM 673 O O . LEU A 1 85 ? -8.168 -10.849 -0.337 1.00 96.94 85 LEU A O 1
ATOM 677 N N . GLU A 1 86 ? -6.916 -12.677 -0.701 1.00 96.38 86 GLU A N 1
ATOM 678 C CA . GLU A 1 86 ? -8.050 -13.566 -0.936 1.00 96.38 86 GLU A CA 1
ATOM 679 C C . GLU A 1 86 ? -8.895 -13.739 0.331 1.00 96.38 86 GLU A C 1
ATOM 681 O O . GLU A 1 86 ? -10.125 -13.692 0.272 1.00 96.38 86 GLU A O 1
ATOM 686 N N . SER A 1 87 ? -8.248 -13.836 1.498 1.00 96.50 87 SER A N 1
ATOM 687 C CA . SER A 1 87 ? -8.933 -13.978 2.788 1.00 96.50 87 SER A CA 1
ATOM 688 C C . SER A 1 87 ? -9.859 -12.799 3.116 1.00 96.50 87 SER A C 1
ATOM 690 O O . SER A 1 87 ? -10.906 -12.988 3.742 1.00 96.50 87 SER A O 1
ATOM 692 N N . VAL A 1 88 ? -9.520 -11.589 2.650 1.00 97.31 88 VAL A N 1
ATOM 693 C CA . VAL A 1 88 ? -10.306 -10.367 2.888 1.00 97.31 88 VAL A CA 1
ATOM 694 C C . VAL A 1 88 ? -11.218 -9.992 1.720 1.00 97.31 88 VAL A C 1
ATOM 696 O O . VAL A 1 88 ? -12.014 -9.061 1.854 1.00 97.31 88 VAL A O 1
ATOM 699 N N . ARG A 1 89 ? -11.167 -10.711 0.589 1.00 96.31 89 ARG A N 1
ATOM 700 C CA . ARG A 1 89 ? -11.950 -10.372 -0.613 1.00 96.31 89 ARG A CA 1
ATOM 701 C C . ARG A 1 89 ? -13.452 -10.322 -0.330 1.00 96.31 89 ARG A C 1
ATOM 703 O O . ARG A 1 89 ? -14.141 -9.425 -0.803 1.00 96.31 89 ARG A O 1
ATOM 710 N N . SER A 1 90 ? -13.955 -11.246 0.493 1.00 96.00 90 SER A N 1
ATOM 711 C CA . SER A 1 90 ? -15.372 -11.277 0.896 1.00 96.00 90 SER A CA 1
ATOM 712 C C . SER A 1 90 ? -15.782 -10.122 1.818 1.00 96.00 90 SER A C 1
ATOM 714 O O . SER A 1 90 ? -16.948 -9.730 1.819 1.00 96.00 90 SER A O 1
ATOM 716 N N . LEU A 1 91 ? -14.835 -9.573 2.586 1.00 97.25 91 LEU A N 1
ATOM 717 C CA . LEU A 1 91 ? -15.049 -8.396 3.424 1.00 97.25 91 LEU A CA 1
ATOM 718 C C . LEU A 1 91 ? -15.065 -7.109 2.588 1.00 97.25 91 LEU A C 1
ATOM 720 O O . LEU A 1 91 ? -15.771 -6.174 2.952 1.00 97.25 91 LEU A O 1
ATOM 724 N N . ALA A 1 92 ? -14.306 -7.075 1.486 1.00 97.12 92 ALA A N 1
ATOM 725 C CA . ALA A 1 92 ? -14.167 -5.928 0.587 1.00 97.12 92 ALA A CA 1
ATOM 726 C C . ALA A 1 92 ? -13.917 -4.599 1.341 1.00 97.12 92 ALA A C 1
ATOM 728 O O . ALA A 1 92 ? -14.690 -3.646 1.197 1.00 97.12 92 ALA A O 1
ATOM 729 N N . PRO A 1 93 ? -12.856 -4.518 2.171 1.00 97.50 93 PRO A N 1
ATOM 730 C CA . PRO A 1 93 ? -12.607 -3.361 3.027 1.00 97.50 93 PRO A CA 1
ATOM 731 C C . PRO A 1 93 ? -12.448 -2.074 2.213 1.00 97.50 93 PRO A C 1
ATOM 733 O O . PRO A 1 93 ? -11.785 -2.050 1.170 1.00 97.50 93 PRO A O 1
ATOM 736 N N . GLN A 1 94 ? -13.026 -0.984 2.723 1.00 96.94 94 GLN A N 1
ATOM 737 C CA . GLN A 1 94 ? -13.041 0.326 2.057 1.00 96.94 94 GLN A CA 1
ATOM 738 C C . GLN A 1 94 ? -11.662 1.005 2.019 1.00 96.94 94 GLN A C 1
ATOM 740 O O . GLN A 1 94 ? -11.443 1.906 1.206 1.00 96.94 94 GLN A O 1
ATOM 745 N N . LEU A 1 95 ? -10.751 0.586 2.902 1.00 98.19 95 LEU A N 1
ATOM 746 C CA . LEU A 1 95 ? -9.396 1.104 3.026 1.00 98.19 95 LEU A CA 1
ATOM 747 C C . LEU A 1 95 ? -8.418 -0.063 3.227 1.00 98.19 95 LEU A C 1
ATOM 749 O O . LEU A 1 95 ? -8.485 -0.782 4.224 1.00 98.19 95 LEU A O 1
ATOM 753 N N . VAL A 1 96 ? -7.512 -0.240 2.270 1.00 98.62 96 VAL A N 1
ATOM 754 C CA . VAL A 1 96 ? -6.533 -1.331 2.235 1.00 98.62 96 VAL A CA 1
ATOM 755 C C . VAL A 1 96 ? -5.128 -0.759 2.271 1.00 98.62 96 VAL A C 1
ATOM 757 O O . VAL A 1 96 ? -4.781 0.109 1.472 1.00 98.62 96 VAL A O 1
ATOM 760 N N . GLY A 1 97 ? -4.318 -1.268 3.186 1.00 98.12 97 GLY A N 1
ATOM 761 C CA . GLY A 1 97 ? -2.889 -1.023 3.270 1.00 98.12 97 GLY A CA 1
ATOM 762 C C . GLY A 1 97 ? -2.128 -2.180 2.650 1.00 98.12 97 GLY A C 1
ATOM 763 O O . GLY A 1 97 ? -2.486 -3.337 2.862 1.00 98.12 97 GLY A O 1
ATOM 764 N N . VAL A 1 98 ? -1.086 -1.896 1.875 1.00 97.50 98 VAL A N 1
ATOM 765 C CA . VAL A 1 98 ? -0.225 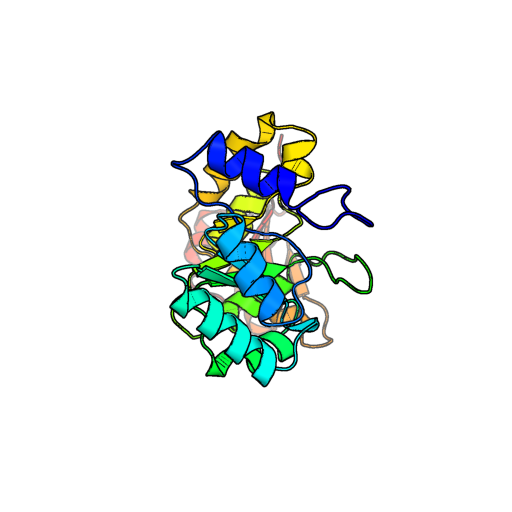-2.944 1.328 1.00 97.50 98 VAL A CA 1
ATOM 766 C C . VAL A 1 98 ? 1.213 -2.678 1.708 1.00 97.50 98 VAL A C 1
ATOM 768 O O . VAL A 1 98 ? 1.811 -1.688 1.282 1.00 97.50 98 VAL A O 1
ATOM 771 N N . ASN A 1 99 ? 1.765 -3.574 2.515 1.00 93.62 99 ASN A N 1
ATOM 772 C CA . ASN A 1 99 ? 3.068 -3.384 3.115 1.00 93.62 99 ASN A CA 1
ATOM 773 C C . ASN A 1 99 ? 4.148 -4.112 2.318 1.00 93.62 99 ASN A C 1
ATOM 775 O O . ASN A 1 99 ? 4.141 -5.332 2.187 1.00 93.62 99 ASN A O 1
ATOM 779 N N . SER A 1 100 ? 5.114 -3.351 1.802 1.00 86.00 100 SER A N 1
ATOM 780 C CA . SER A 1 100 ? 6.260 -3.903 1.065 1.00 86.00 100 SER A CA 1
ATOM 781 C C . SER A 1 100 ? 7.243 -4.679 1.949 1.00 86.00 100 SER A C 1
ATOM 783 O O . SER A 1 100 ? 8.157 -5.315 1.430 1.00 86.00 100 SER A O 1
ATOM 785 N N . ARG A 1 101 ? 7.105 -4.624 3.282 1.00 87.19 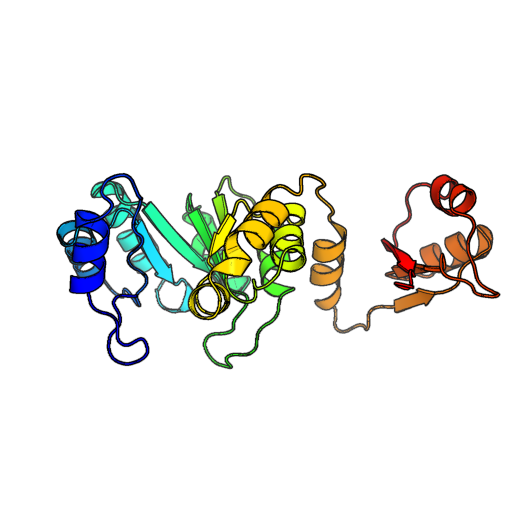101 ARG A N 1
ATOM 786 C CA . ARG A 1 101 ? 7.999 -5.296 4.232 1.00 87.19 101 ARG A CA 1
ATOM 787 C C . ARG A 1 101 ? 7.380 -6.586 4.750 1.00 87.19 101 ARG A C 1
ATOM 789 O O . ARG A 1 101 ? 6.357 -6.567 5.424 1.00 87.19 101 ARG A O 1
ATOM 796 N N . ASN A 1 102 ? 8.079 -7.697 4.558 1.00 82.56 102 ASN A N 1
ATOM 797 C CA . ASN A 1 102 ? 7.711 -8.958 5.186 1.00 82.56 102 ASN A CA 1
ATOM 798 C C . ASN A 1 102 ? 7.964 -8.892 6.706 1.00 82.56 102 ASN A C 1
ATOM 800 O O . ASN A 1 102 ? 9.097 -8.677 7.139 1.00 82.56 102 ASN A O 1
ATOM 804 N N . LEU A 1 103 ? 6.932 -9.112 7.525 1.00 78.00 103 LEU A N 1
ATOM 805 C CA . LEU A 1 103 ? 7.034 -9.020 8.990 1.00 78.00 103 LEU A CA 1
ATOM 806 C C . LEU A 1 103 ? 7.878 -10.137 9.636 1.00 78.00 103 LEU A C 1
ATOM 808 O O . LEU A 1 103 ? 8.333 -9.974 10.764 1.00 78.00 103 LEU A O 1
ATOM 812 N N . LYS A 1 104 ? 8.112 -11.260 8.939 1.00 78.56 104 LYS A N 1
ATOM 813 C CA . LYS A 1 104 ? 8.916 -12.394 9.436 1.00 78.56 104 LYS A CA 1
ATOM 814 C C . LYS A 1 104 ? 10.404 -12.226 9.128 1.00 78.56 104 LYS A C 1
ATOM 816 O O . LYS A 1 104 ? 11.242 -12.586 9.950 1.00 78.56 104 LYS A O 1
ATOM 821 N N . THR A 1 105 ? 10.738 -11.717 7.940 1.00 82.19 105 THR A N 1
ATOM 822 C CA . THR A 1 105 ? 12.132 -11.626 7.459 1.00 82.19 105 THR A CA 1
ATOM 823 C C . THR A 1 105 ? 12.690 -10.208 7.455 1.00 82.19 105 THR A C 1
ATOM 825 O O . THR A 1 105 ? 13.895 -10.035 7.291 1.00 82.19 105 THR A O 1
ATOM 828 N N . PHE A 1 106 ? 11.831 -9.195 7.599 1.00 79.81 106 PHE A N 1
ATOM 829 C CA . PHE A 1 106 ? 12.139 -7.775 7.400 1.00 79.81 106 PHE A CA 1
ATOM 830 C C . PHE A 1 106 ? 12.656 -7.420 5.998 1.00 79.81 106 PHE A C 1
ATOM 832 O O . PHE A 1 106 ? 13.031 -6.270 5.759 1.00 79.81 106 PHE A O 1
ATOM 839 N N . ALA A 1 107 ? 12.642 -8.371 5.057 1.00 84.50 107 ALA A N 1
ATOM 840 C CA . ALA A 1 107 ? 12.955 -8.106 3.664 1.00 84.50 107 ALA A CA 1
ATOM 841 C C . ALA A 1 107 ? 11.889 -7.180 3.070 1.00 84.50 107 ALA A C 1
ATOM 843 O O . ALA A 1 107 ? 10.696 -7.334 3.348 1.00 84.50 107 ALA A O 1
ATOM 844 N N . MET A 1 108 ? 12.335 -6.212 2.274 1.00 85.88 108 MET A N 1
ATOM 845 C CA . MET A 1 108 ? 11.450 -5.331 1.524 1.00 85.88 108 MET A CA 1
ATOM 846 C C . MET A 1 108 ? 11.433 -5.759 0.066 1.00 85.88 108 MET A C 1
ATOM 848 O O . MET A 1 108 ? 12.494 -5.898 -0.542 1.00 85.88 108 MET A O 1
ATOM 852 N N . ASP A 1 109 ? 10.231 -5.915 -0.471 1.00 87.38 109 ASP A N 1
ATOM 853 C CA . ASP A 1 109 ? 9.992 -6.171 -1.880 1.00 87.38 109 ASP A CA 1
ATOM 854 C C . ASP A 1 109 ? 8.984 -5.137 -2.414 1.00 87.38 109 ASP A C 1
ATOM 856 O O . ASP A 1 109 ? 7.801 -5.181 -2.062 1.00 87.38 109 ASP A O 1
ATOM 860 N N . PRO A 1 110 ? 9.429 -4.168 -3.236 1.00 85.31 110 PRO A N 1
ATOM 861 C CA . PRO A 1 110 ? 8.547 -3.148 -3.788 1.00 85.31 110 PRO A CA 1
ATOM 862 C C . PRO A 1 110 ? 7.591 -3.687 -4.862 1.00 85.31 110 PRO A C 1
ATOM 864 O O . PRO A 1 110 ? 6.668 -2.973 -5.244 1.00 85.31 110 PRO A O 1
ATOM 867 N N . LEU A 1 111 ? 7.782 -4.916 -5.358 1.00 87.81 111 LEU A N 1
ATOM 868 C CA . LEU A 1 111 ? 6.930 -5.522 -6.383 1.00 87.81 111 LEU A CA 1
ATOM 869 C C . LEU A 1 111 ? 5.691 -6.186 -5.783 1.00 87.81 111 LEU A C 1
ATOM 871 O O . LEU A 1 111 ? 4.624 -6.138 -6.400 1.00 87.81 111 LEU A O 1
ATOM 875 N N . VAL A 1 112 ? 5.790 -6.725 -4.564 1.00 89.88 112 VAL A N 1
ATOM 876 C CA . VAL A 1 112 ? 4.665 -7.352 -3.849 1.00 89.88 112 VAL A CA 1
ATOM 877 C C . VAL A 1 112 ? 3.439 -6.429 -3.774 1.00 89.88 112 VAL A C 1
ATOM 879 O O . VAL A 1 112 ? 2.358 -6.857 -4.198 1.00 89.88 112 VAL A O 1
ATOM 882 N N . PRO A 1 113 ? 3.555 -5.148 -3.360 1.00 94.00 113 PRO A N 1
ATOM 883 C CA . PRO A 1 113 ? 2.400 -4.263 -3.359 1.00 94.00 113 PRO A CA 1
ATOM 884 C C . PRO A 1 113 ? 1.764 -4.059 -4.731 1.00 94.00 113 PRO A C 1
ATOM 886 O O . PRO A 1 113 ? 0.543 -3.952 -4.836 1.00 94.00 113 PRO A O 1
ATOM 889 N N . LEU A 1 114 ? 2.566 -4.038 -5.797 1.00 92.75 114 LEU A N 1
ATOM 890 C CA . LEU A 1 114 ? 2.062 -3.840 -7.155 1.00 92.75 114 LEU A CA 1
ATOM 891 C C . LEU A 1 114 ? 1.246 -5.047 -7.621 1.00 92.75 114 LEU A C 1
ATOM 893 O O . LEU A 1 114 ? 0.202 -4.874 -8.250 1.00 92.75 114 LEU A O 1
ATOM 897 N N . GLN A 1 115 ? 1.690 -6.259 -7.271 1.00 91.56 115 GLN A N 1
ATOM 898 C CA . GLN A 1 115 ? 0.943 -7.487 -7.542 1.00 91.56 115 GLN A CA 1
ATOM 899 C C . GLN A 1 115 ? -0.408 -7.484 -6.819 1.00 91.56 115 GLN A C 1
ATOM 901 O O . GLN A 1 115 ? -1.436 -7.778 -7.427 1.00 91.56 115 GLN A O 1
ATOM 906 N N . LEU A 1 116 ? -0.410 -7.126 -5.532 1.00 94.56 116 LEU A N 1
ATOM 907 C CA . LEU A 1 116 ? -1.617 -7.084 -4.704 1.00 94.56 116 LEU A CA 1
ATOM 908 C C . LEU A 1 116 ? -2.607 -6.048 -5.215 1.00 94.56 116 LEU A C 1
ATOM 910 O O . LEU A 1 116 ? -3.784 -6.347 -5.411 1.00 94.56 116 LEU A O 1
ATOM 914 N N . ARG A 1 117 ? -2.111 -4.851 -5.531 1.00 94.19 117 ARG A N 1
ATOM 915 C CA . ARG A 1 117 ? -2.935 -3.793 -6.100 1.00 94.19 117 ARG A CA 1
ATOM 916 C C . ARG A 1 117 ? -3.559 -4.200 -7.432 1.00 94.19 117 ARG A C 1
ATOM 918 O O . ARG A 1 117 ? -4.700 -3.820 -7.683 1.00 94.19 117 ARG A O 1
ATOM 925 N N . ALA A 1 118 ? -2.845 -4.952 -8.270 1.00 92.56 118 ALA A N 1
ATOM 926 C CA . ALA A 1 118 ? -3.374 -5.457 -9.536 1.00 92.56 118 ALA A CA 1
ATOM 927 C C . ALA A 1 118 ? -4.414 -6.584 -9.357 1.00 92.56 118 ALA A C 1
ATOM 929 O O . ALA A 1 118 ? -5.295 -6.727 -10.199 1.00 92.56 118 ALA A O 1
ATOM 930 N N . ALA A 1 119 ? -4.325 -7.375 -8.281 1.00 93.38 119 ALA A N 1
ATOM 931 C CA . ALA A 1 119 ? -5.235 -8.490 -7.993 1.00 93.38 119 ALA A CA 1
ATOM 932 C C . ALA A 1 119 ? -6.504 -8.091 -7.206 1.00 93.38 119 ALA A C 1
ATOM 934 O O . ALA A 1 119 ? -7.487 -8.841 -7.193 1.00 93.38 119 ALA A O 1
ATOM 935 N N . GLY A 1 120 ? -6.485 -6.935 -6.534 1.00 93.81 120 GLY A N 1
ATOM 936 C CA . GLY A 1 120 ? -7.634 -6.374 -5.824 1.00 93.81 120 GLY A CA 1
ATOM 937 C C . GLY A 1 120 ? -8.682 -5.805 -6.783 1.00 93.81 120 GLY A C 1
ATOM 938 O O . GLY A 1 120 ? -8.416 -4.839 -7.500 1.00 93.81 120 GLY A O 1
ATOM 939 N N . ASP A 1 121 ? -9.880 -6.389 -6.779 1.00 93.38 121 ASP A N 1
ATOM 940 C CA . ASP A 1 121 ? -10.944 -6.142 -7.764 1.00 93.38 121 ASP A CA 1
ATOM 941 C C . ASP A 1 121 ? -12.211 -5.487 -7.184 1.00 93.38 121 ASP A C 1
ATOM 943 O O . ASP A 1 121 ? -13.212 -5.342 -7.888 1.00 93.38 121 ASP A O 1
ATOM 947 N N . TRP A 1 122 ? -12.174 -5.036 -5.927 1.00 96.62 122 TRP A N 1
ATOM 948 C CA . TRP A 1 122 ? -13.285 -4.330 -5.288 1.00 96.62 122 TRP A CA 1
ATOM 949 C C . TRP A 1 122 ? -13.031 -2.816 -5.163 1.00 96.62 122 TRP A C 1
ATOM 951 O O . TRP A 1 122 ? -11.879 -2.370 -5.114 1.00 96.62 122 TRP A O 1
ATOM 961 N N . PRO A 1 123 ? -14.094 -1.988 -5.090 1.00 96.38 123 PRO A N 1
ATOM 962 C CA . PRO A 1 123 ? -13.957 -0.562 -4.815 1.00 96.38 123 PRO A CA 1
ATOM 963 C C . PRO A 1 123 ? -13.356 -0.325 -3.424 1.00 96.38 123 PRO A C 1
ATOM 965 O O . PRO A 1 123 ? -13.984 -0.618 -2.410 1.00 96.38 123 PRO A O 1
ATOM 968 N N . SER A 1 124 ? -12.142 0.220 -3.376 1.00 97.31 124 SER A N 1
ATOM 969 C CA . SER A 1 124 ? -11.428 0.526 -2.135 1.00 97.31 124 SER A CA 1
ATOM 970 C C . SER A 1 124 ? -10.396 1.628 -2.362 1.00 97.31 124 SER A C 1
ATOM 972 O O . SER A 1 124 ? -10.010 1.893 -3.505 1.00 97.31 124 SER A O 1
ATOM 974 N N . ARG A 1 125 ? -9.966 2.274 -1.277 1.00 97.62 125 ARG A N 1
ATOM 975 C CA . ARG A 1 125 ? -8.792 3.146 -1.259 1.00 97.62 125 ARG A CA 1
ATOM 976 C C . ARG A 1 125 ? -7.567 2.334 -0.872 1.00 97.62 125 ARG A C 1
ATOM 978 O O . ARG A 1 125 ? -7.570 1.675 0.162 1.00 97.62 125 ARG A O 1
ATOM 985 N N . TRP A 1 126 ? -6.519 2.418 -1.681 1.00 97.75 126 TRP A N 1
ATOM 986 C CA . TRP A 1 126 ? -5.306 1.623 -1.518 1.00 97.75 126 TRP A CA 1
ATOM 987 C C . TRP A 1 126 ? -4.142 2.492 -1.049 1.00 97.75 126 TRP A C 1
ATOM 989 O O . TRP A 1 126 ? -3.816 3.496 -1.680 1.00 97.75 126 TRP A O 1
ATOM 999 N N . VAL A 1 127 ? -3.484 2.092 0.033 1.00 98.00 127 VAL A N 1
ATOM 1000 C CA . VAL A 1 127 ? -2.352 2.799 0.636 1.00 98.00 127 VAL A CA 1
ATOM 1001 C C . VAL A 1 127 ? -1.096 1.948 0.498 1.00 98.00 127 VAL A C 1
ATOM 1003 O O . VAL A 1 127 ? -1.068 0.796 0.918 1.00 98.00 127 VAL A O 1
ATOM 1006 N N . TYR A 1 128 ? -0.053 2.511 -0.107 1.00 97.00 128 TYR A N 1
ATOM 1007 C CA . TYR A 1 128 ? 1.247 1.856 -0.229 1.00 97.00 128 TYR A CA 1
ATOM 1008 C C . TYR A 1 128 ? 2.068 2.095 1.043 1.00 97.00 128 TYR A C 1
ATOM 1010 O O . TYR A 1 128 ? 2.262 3.244 1.453 1.00 97.00 128 TYR A O 1
ATOM 1018 N N . GLU A 1 129 ? 2.575 1.034 1.668 1.00 95.62 129 GLU A N 1
ATOM 1019 C CA . GLU A 1 129 ? 3.282 1.118 2.948 1.00 95.62 129 GLU A CA 1
ATOM 1020 C C . GLU A 1 129 ? 4.724 0.600 2.881 1.00 95.62 129 GLU A C 1
ATOM 1022 O O . GLU A 1 129 ? 5.046 -0.387 2.209 1.00 95.62 129 GLU A O 1
ATOM 1027 N N . SER A 1 130 ? 5.590 1.256 3.662 1.00 90.88 130 SER A N 1
ATOM 1028 C CA . SER A 1 130 ? 7.041 1.020 3.735 1.00 90.88 130 SER A CA 1
ATOM 1029 C C . SER A 1 130 ? 7.797 1.363 2.439 1.00 90.88 130 SER A C 1
ATOM 1031 O O . SER A 1 130 ? 7.227 1.444 1.361 1.00 90.88 130 SER A O 1
ATOM 1033 N N . GLY A 1 131 ? 9.103 1.636 2.529 1.00 88.44 131 GLY A N 1
ATOM 1034 C CA . GLY A 1 131 ? 9.953 1.833 1.341 1.00 88.44 131 GLY A CA 1
ATOM 1035 C C . GLY A 1 131 ? 9.807 3.170 0.596 1.00 88.44 131 GLY A C 1
ATOM 1036 O O . GLY A 1 131 ? 10.484 3.374 -0.405 1.00 88.44 131 GLY A O 1
ATOM 1037 N N . VAL A 1 132 ? 8.983 4.107 1.076 1.00 93.81 132 VAL A N 1
ATOM 1038 C CA . VAL A 1 132 ? 8.813 5.431 0.451 1.00 93.81 132 VAL A CA 1
ATOM 1039 C C . VAL A 1 132 ? 9.718 6.466 1.122 1.00 93.81 132 VAL A C 1
ATOM 1041 O O . VAL A 1 132 ? 9.493 6.881 2.262 1.00 93.81 132 VAL A O 1
ATOM 1044 N N . SER A 1 133 ? 10.762 6.895 0.415 1.00 93.81 133 SER A N 1
ATOM 1045 C CA . SER A 1 133 ? 11.708 7.909 0.911 1.00 93.81 133 SER A CA 1
ATOM 1046 C C . SER A 1 133 ? 11.976 9.071 -0.042 1.00 93.81 133 SER A C 1
ATOM 1048 O O . SER A 1 133 ? 12.536 10.069 0.405 1.00 93.81 133 SER A O 1
ATOM 1050 N N . GLU A 1 134 ? 11.593 8.948 -1.312 1.00 94.50 134 GLU A N 1
ATOM 1051 C CA . GLU A 1 134 ? 11.901 9.902 -2.385 1.00 94.50 134 GLU A CA 1
ATOM 1052 C C . GLU A 1 134 ? 10.648 10.138 -3.244 1.00 94.50 134 GLU A C 1
ATOM 1054 O O . GLU A 1 134 ? 9.671 9.386 -3.143 1.00 94.50 134 GLU A O 1
ATOM 1059 N N . GLU A 1 135 ? 10.687 11.165 -4.094 1.00 95.56 135 GLU A N 1
ATOM 1060 C CA . GLU A 1 135 ? 9.604 11.527 -5.021 1.00 95.56 135 GLU A CA 1
ATOM 1061 C C . GLU A 1 135 ? 9.245 10.366 -5.958 1.00 95.56 135 GLU A C 1
ATOM 1063 O O . GLU A 1 135 ? 8.073 10.042 -6.143 1.00 95.56 135 GLU A O 1
ATOM 1068 N N . GLU A 1 136 ? 10.254 9.667 -6.474 1.00 93.38 136 GLU A N 1
ATOM 1069 C CA . GLU A 1 136 ? 10.105 8.556 -7.412 1.00 93.38 136 GLU A CA 1
ATOM 1070 C C . GLU A 1 136 ? 9.401 7.351 -6.776 1.00 93.38 136 GLU A C 1
ATOM 1072 O O . GLU A 1 136 ? 8.626 6.664 -7.441 1.00 93.38 136 GLU A O 1
ATOM 1077 N N . HIS A 1 137 ? 9.620 7.109 -5.480 1.00 93.69 137 HIS A N 1
ATOM 1078 C CA . HIS A 1 137 ? 8.931 6.042 -4.752 1.00 93.69 137 HIS A CA 1
ATOM 1079 C C . HIS A 1 137 ? 7.430 6.337 -4.615 1.00 93.69 137 HIS A C 1
ATOM 1081 O O . HIS A 1 137 ? 6.602 5.443 -4.782 1.00 93.69 137 HIS A O 1
ATOM 1087 N N . ALA A 1 138 ? 7.066 7.594 -4.348 1.00 95.19 138 ALA A N 1
ATOM 1088 C CA . ALA A 1 138 ? 5.667 8.008 -4.294 1.00 95.19 138 ALA A CA 1
ATOM 1089 C C . ALA A 1 138 ? 5.016 8.010 -5.690 1.00 95.19 138 ALA A C 1
ATOM 1091 O O . ALA A 1 138 ? 3.879 7.560 -5.833 1.00 95.19 138 ALA A O 1
ATOM 1092 N N . ALA A 1 139 ? 5.755 8.420 -6.726 1.00 94.12 139 ALA A N 1
ATOM 1093 C CA . ALA A 1 139 ? 5.301 8.353 -8.115 1.00 94.12 139 ALA A CA 1
ATOM 1094 C C . ALA A 1 139 ? 5.072 6.911 -8.592 1.00 94.12 139 ALA A C 1
ATOM 1096 O O . ALA A 1 139 ? 4.110 6.639 -9.314 1.00 94.12 139 ALA A O 1
ATOM 1097 N N . LEU A 1 140 ? 5.904 5.957 -8.157 1.00 92.56 140 LEU A N 1
ATOM 1098 C CA . LEU A 1 140 ? 5.680 4.531 -8.400 1.00 92.56 140 LEU A CA 1
ATOM 1099 C C . LEU A 1 140 ? 4.347 4.064 -7.799 1.00 92.56 140 LEU A C 1
ATOM 1101 O O . LEU A 1 140 ? 3.565 3.410 -8.491 1.00 92.56 140 LEU A O 1
ATOM 1105 N N . ALA A 1 141 ? 4.064 4.420 -6.542 1.00 94.31 141 ALA A N 1
ATOM 1106 C CA . ALA A 1 141 ? 2.800 4.073 -5.895 1.00 94.31 141 ALA A CA 1
ATOM 1107 C C . ALA A 1 141 ? 1.598 4.680 -6.647 1.00 94.31 141 ALA A C 1
ATOM 1109 O O . ALA A 1 141 ? 0.679 3.952 -7.033 1.00 94.31 141 ALA A O 1
ATOM 1110 N N . ALA A 1 142 ? 1.636 5.984 -6.937 1.00 93.88 142 ALA A N 1
ATOM 1111 C CA . ALA A 1 142 ? 0.561 6.685 -7.641 1.00 93.88 142 ALA A CA 1
ATOM 1112 C C . ALA A 1 142 ? 0.307 6.117 -9.051 1.00 93.88 142 ALA A C 1
ATOM 1114 O O . ALA A 1 142 ? -0.824 5.752 -9.389 1.00 93.88 142 ALA A O 1
ATOM 1115 N N . SER A 1 143 ? 1.365 5.941 -9.852 1.00 92.50 143 SER A N 1
ATOM 1116 C CA . SER A 1 143 ? 1.269 5.362 -11.206 1.00 92.50 143 SER A CA 1
ATOM 1117 C C . SER A 1 143 ? 0.758 3.920 -11.216 1.00 92.50 143 SER A C 1
ATOM 1119 O O . SER A 1 143 ? 0.144 3.497 -12.197 1.00 92.50 143 SER A O 1
ATOM 1121 N N . SER A 1 144 ? 0.949 3.192 -10.112 1.00 91.69 144 SER A N 1
ATOM 1122 C CA . SER A 1 144 ? 0.467 1.821 -9.917 1.00 91.69 144 SER A CA 1
ATOM 1123 C C . SER A 1 144 ? -0.947 1.747 -9.330 1.00 91.69 144 SER A C 1
ATOM 1125 O O . SER A 1 144 ? -1.429 0.662 -9.005 1.00 91.69 144 SER A O 1
ATOM 1127 N N . GLY A 1 145 ? -1.638 2.883 -9.207 1.00 91.88 145 GLY A N 1
ATOM 1128 C CA . GLY A 1 145 ? -3.046 2.946 -8.823 1.00 91.88 145 GLY A CA 1
ATOM 1129 C C . GLY A 1 145 ? -3.314 2.968 -7.320 1.00 91.88 145 GLY A C 1
ATOM 1130 O O . GLY A 1 145 ? -4.459 2.720 -6.935 1.00 91.88 145 GLY A O 1
ATOM 1131 N N . PHE A 1 146 ? -2.305 3.244 -6.490 1.00 95.38 146 PHE A N 1
ATOM 1132 C CA . PHE A 1 146 ? -2.507 3.549 -5.073 1.00 95.38 146 PHE A CA 1
ATOM 1133 C C . PHE A 1 146 ? -3.051 4.973 -4.893 1.00 95.38 146 PHE A C 1
ATOM 1135 O O . PHE A 1 146 ? -2.708 5.884 -5.644 1.00 95.38 146 PHE A O 1
ATOM 1142 N N . ASP A 1 147 ? -3.898 5.156 -3.883 1.00 95.81 147 ASP A N 1
ATOM 1143 C CA . ASP A 1 147 ? -4.540 6.424 -3.524 1.00 95.81 147 ASP A CA 1
ATOM 1144 C C . ASP A 1 147 ? -3.728 7.235 -2.501 1.00 95.81 147 ASP A C 1
ATOM 1146 O O . ASP A 1 147 ? -4.009 8.411 -2.273 1.00 95.81 147 ASP A O 1
ATOM 1150 N N . GLY A 1 148 ? -2.732 6.618 -1.863 1.00 96.19 148 GLY A N 1
ATOM 1151 C CA . GLY A 1 148 ? -1.868 7.279 -0.893 1.00 96.19 148 GLY A CA 1
ATOM 1152 C C . GLY A 1 148 ? -0.686 6.419 -0.461 1.00 96.19 148 GLY A C 1
ATOM 1153 O O . GLY A 1 148 ? -0.536 5.271 -0.883 1.00 96.19 148 GLY A O 1
ATOM 1154 N N . VAL A 1 149 ? 0.151 6.984 0.408 1.00 97.31 149 VAL A N 1
ATOM 1155 C CA . VAL A 1 149 ? 1.287 6.295 1.035 1.00 97.31 149 VAL A CA 1
ATOM 1156 C C . VAL A 1 149 ? 1.237 6.443 2.554 1.00 97.31 149 VAL A C 1
ATOM 1158 O O . VAL A 1 149 ? 0.830 7.489 3.063 1.00 97.31 149 VAL A O 1
ATOM 1161 N N . LEU A 1 150 ? 1.704 5.428 3.283 1.00 96.56 150 LEU A N 1
ATOM 1162 C CA . LEU A 1 150 ? 1.975 5.514 4.719 1.00 96.56 150 LEU A CA 1
ATOM 1163 C C . LEU A 1 150 ? 3.488 5.594 4.937 1.00 96.56 150 LEU A C 1
ATOM 1165 O O . LEU A 1 150 ? 4.223 4.634 4.698 1.00 96.56 150 LEU A O 1
ATOM 1169 N N . VAL A 1 151 ? 3.959 6.753 5.406 1.00 95.00 151 VAL A N 1
ATOM 1170 C CA . VAL A 1 151 ? 5.390 7.050 5.558 1.00 95.00 151 VAL A CA 1
ATOM 1171 C C . VAL A 1 151 ? 5.725 7.367 7.011 1.00 95.00 151 VAL A C 1
ATOM 1173 O O . VAL A 1 151 ? 5.084 8.206 7.638 1.00 95.00 151 VAL A O 1
ATOM 1176 N N . GLY A 1 152 ? 6.746 6.693 7.543 1.00 91.75 152 GLY A N 1
ATOM 1177 C CA . GLY A 1 152 ? 7.226 6.873 8.915 1.00 91.75 152 GLY A CA 1
ATOM 1178 C C . GLY A 1 152 ? 8.706 7.234 8.956 1.00 91.75 152 GLY A C 1
ATOM 1179 O O . GLY A 1 152 ? 9.062 8.405 9.025 1.00 91.75 152 GLY A O 1
ATOM 1180 N N . GLU A 1 153 ? 9.575 6.223 8.907 1.00 90.62 153 GLU A N 1
ATOM 1181 C CA . GLU A 1 153 ? 11.013 6.355 9.188 1.00 90.62 153 GLU A CA 1
ATOM 1182 C C . GLU A 1 153 ? 11.721 7.457 8.382 1.00 90.62 153 GLU A C 1
ATOM 1184 O O . GLU A 1 153 ? 12.446 8.268 8.959 1.00 90.62 153 GLU A O 1
ATOM 1189 N N . SER A 1 154 ? 11.510 7.508 7.063 1.00 93.12 154 SER A N 1
ATOM 1190 C CA . SER A 1 154 ? 12.185 8.465 6.174 1.00 93.12 154 SER A CA 1
ATOM 1191 C C . SER A 1 154 ? 11.847 9.916 6.529 1.00 93.12 154 SER A C 1
ATOM 1193 O O . SER A 1 154 ? 12.748 10.744 6.647 1.00 93.12 154 SER A O 1
ATOM 1195 N N . VAL A 1 155 ? 10.569 10.205 6.781 1.00 95.19 155 VAL A N 1
ATOM 1196 C CA . VAL A 1 155 ? 10.074 11.536 7.168 1.00 95.19 155 VAL A CA 1
ATOM 1197 C C . VAL A 1 155 ? 10.427 11.878 8.616 1.00 95.19 155 VAL A C 1
ATOM 1199 O O . VAL A 1 155 ? 10.732 13.030 8.909 1.00 95.19 155 VAL A O 1
ATOM 1202 N N . MET A 1 156 ? 10.437 10.899 9.526 1.00 92.56 156 MET A N 1
ATOM 1203 C CA . MET A 1 156 ? 10.889 11.115 10.909 1.00 92.56 156 MET A CA 1
ATOM 1204 C C . MET A 1 156 ? 12.377 11.471 10.976 1.00 92.56 156 MET A C 1
ATOM 1206 O O . MET A 1 156 ? 12.777 12.274 11.816 1.00 92.56 156 MET A O 1
ATOM 1210 N N . ARG A 1 157 ? 13.195 10.896 10.087 1.00 94.50 157 ARG A N 1
ATOM 1211 C CA . ARG A 1 157 ? 14.623 11.213 9.980 1.00 94.50 157 ARG A CA 1
ATOM 1212 C C . ARG A 1 157 ? 14.864 12.568 9.314 1.00 94.50 157 ARG A C 1
ATOM 1214 O O . ARG A 1 157 ? 15.777 13.282 9.718 1.00 94.50 157 ARG A O 1
ATOM 1221 N N . ASP A 1 158 ? 14.069 12.899 8.301 1.00 96.38 158 ASP A N 1
ATOM 1222 C CA . ASP A 1 158 ? 14.178 14.146 7.550 1.00 96.38 158 ASP A CA 1
ATOM 1223 C C . ASP A 1 158 ? 12.799 14.633 7.062 1.00 96.38 158 ASP A C 1
ATOM 1225 O O . ASP A 1 158 ? 12.322 14.228 5.993 1.00 96.38 158 ASP A O 1
ATOM 1229 N N . PRO A 1 159 ? 12.157 15.547 7.813 1.00 96.38 159 PRO A N 1
ATOM 1230 C CA . PRO A 1 159 ? 10.882 16.139 7.418 1.00 96.38 159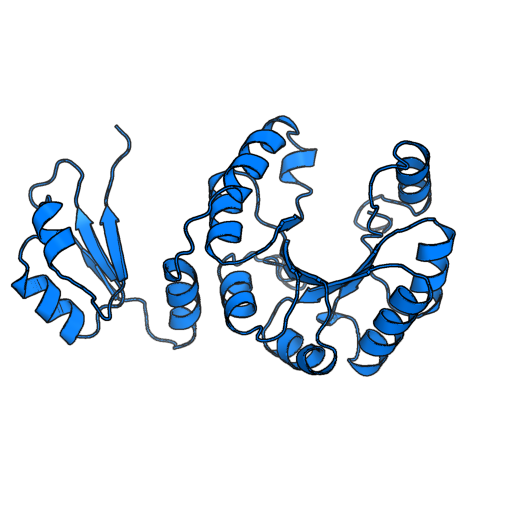 PRO A CA 1
ATOM 1231 C C . PRO A 1 159 ? 10.936 16.924 6.097 1.00 96.38 159 PRO A C 1
ATOM 1233 O O . PRO A 1 159 ? 9.896 17.131 5.470 1.00 96.38 159 PRO A O 1
ATOM 1236 N N . GLY A 1 160 ? 12.126 17.333 5.635 1.00 96.94 160 GLY A N 1
ATOM 1237 C CA . GLY A 1 160 ? 12.319 18.036 4.363 1.00 96.94 160 GLY A CA 1
ATOM 1238 C C . GLY A 1 160 ? 11.916 17.217 3.133 1.00 96.94 160 GLY A C 1
ATOM 1239 O O . GLY A 1 160 ? 11.720 17.784 2.059 1.00 96.94 160 GLY A O 1
ATOM 1240 N N . ARG A 1 161 ? 11.720 15.901 3.289 1.00 95.88 161 ARG A N 1
ATOM 1241 C CA . ARG A 1 161 ? 11.264 14.980 2.234 1.00 95.88 161 ARG A CA 1
ATOM 1242 C C . ARG A 1 161 ? 9.777 15.093 1.912 1.00 95.88 161 ARG A C 1
ATOM 1244 O O . ARG A 1 161 ? 9.374 14.716 0.814 1.00 95.88 161 ARG A O 1
ATOM 1251 N N . ILE A 1 162 ? 8.961 15.621 2.832 1.00 96.38 162 ILE A N 1
ATOM 1252 C CA . ILE A 1 162 ? 7.496 15.667 2.679 1.00 96.38 162 ILE A CA 1
ATOM 1253 C C . ILE A 1 162 ? 7.070 16.312 1.347 1.00 96.38 162 ILE A C 1
ATOM 1255 O O . ILE A 1 162 ? 6.299 15.679 0.628 1.00 96.38 162 ILE A O 1
ATOM 1259 N N . PRO A 1 163 ? 7.570 17.500 0.943 1.00 97.62 163 PRO A N 1
ATOM 1260 C CA . PRO A 1 163 ? 7.154 18.112 -0.318 1.00 97.62 163 PRO A CA 1
ATOM 1261 C C . PRO A 1 163 ? 7.469 17.258 -1.551 1.00 97.62 163 PRO A C 1
ATOM 1263 O O . PRO A 1 163 ? 6.712 17.292 -2.514 1.00 97.62 163 PRO A O 1
ATOM 1266 N N . ALA A 1 164 ? 8.573 16.505 -1.536 1.00 96.62 164 ALA A N 1
ATOM 1267 C CA . ALA A 1 164 ? 8.955 15.620 -2.635 1.00 96.62 164 ALA A CA 1
ATOM 1268 C C . ALA A 1 164 ? 8.037 14.394 -2.718 1.00 96.62 164 ALA A C 1
ATOM 1270 O O . ALA A 1 164 ? 7.532 14.069 -3.787 1.00 96.62 164 ALA A O 1
ATOM 1271 N N . ILE A 1 165 ? 7.737 13.776 -1.573 1.00 96.94 165 ILE A N 1
ATOM 1272 C CA . ILE A 1 165 ? 6.785 12.661 -1.485 1.00 96.94 165 ILE A CA 1
ATOM 1273 C C . ILE A 1 165 ? 5.392 13.095 -1.965 1.00 96.94 165 ILE A C 1
ATOM 1275 O O . ILE A 1 165 ? 4.760 12.377 -2.735 1.00 96.94 165 ILE A O 1
ATOM 1279 N N . VAL A 1 166 ? 4.928 14.282 -1.556 1.00 96.06 166 VAL A N 1
ATOM 1280 C CA . VAL A 1 166 ? 3.628 14.824 -1.986 1.00 96.06 166 VAL A CA 1
ATOM 1281 C C . VAL A 1 166 ? 3.594 15.050 -3.499 1.00 96.06 166 VAL A C 1
ATOM 1283 O O . VAL A 1 166 ? 2.654 14.596 -4.139 1.00 96.06 166 VAL A O 1
ATOM 1286 N N . ARG A 1 167 ? 4.630 15.663 -4.092 1.00 96.31 167 ARG A N 1
ATOM 1287 C CA . ARG A 1 167 ? 4.705 15.825 -5.558 1.00 96.31 167 ARG A CA 1
ATOM 1288 C C . ARG A 1 167 ? 4.667 14.492 -6.300 1.00 96.31 167 ARG A C 1
ATOM 1290 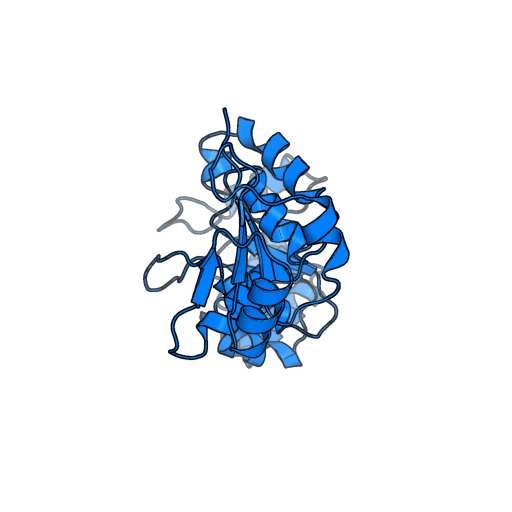O O . ARG A 1 167 ? 4.028 14.399 -7.341 1.00 96.31 167 ARG A O 1
ATOM 1297 N N . GLY A 1 168 ? 5.322 13.461 -5.766 1.00 95.19 168 GLY A N 1
ATOM 1298 C CA . GLY A 1 168 ? 5.285 12.127 -6.361 1.00 95.19 168 GLY A CA 1
ATOM 1299 C C . GLY A 1 168 ? 3.870 11.538 -6.398 1.00 95.19 168 GLY A C 1
ATOM 1300 O O . GLY A 1 168 ? 3.503 10.911 -7.386 1.00 95.19 168 GLY A O 1
ATOM 1301 N N . LEU A 1 169 ? 3.041 11.796 -5.379 1.00 94.31 169 LEU A N 1
ATOM 1302 C CA . LEU A 1 169 ? 1.634 11.371 -5.376 1.00 94.31 169 LEU A CA 1
ATOM 1303 C C . LEU A 1 169 ? 0.771 12.084 -6.427 1.00 94.31 169 LEU A C 1
ATOM 1305 O O . LEU A 1 169 ? -0.232 11.524 -6.865 1.00 94.31 169 LEU A O 1
ATOM 1309 N N . ASP A 1 170 ? 1.161 13.284 -6.863 1.00 92.56 170 ASP A N 1
ATOM 1310 C CA . ASP A 1 170 ? 0.453 14.018 -7.917 1.00 92.56 170 ASP A CA 1
ATOM 1311 C C . ASP A 1 170 ? 0.696 13.429 -9.318 1.00 92.56 170 ASP A C 1
ATOM 1313 O O . ASP A 1 170 ? 0.079 13.874 -10.289 1.00 92.56 170 ASP A O 1
ATOM 1317 N N . TYR A 1 171 ? 1.562 12.419 -9.455 1.00 88.06 171 TYR A N 1
ATOM 1318 C CA . TYR A 1 171 ? 1.847 11.771 -10.730 1.00 88.06 171 TYR A CA 1
ATOM 1319 C C . TYR A 1 171 ? 0.603 11.058 -11.294 1.00 88.06 171 TYR A C 1
ATOM 1321 O O . TYR A 1 171 ? 0.173 10.016 -10.804 1.00 88.06 171 TYR A O 1
ATOM 1329 N N . GLN A 1 172 ? 0.014 11.633 -12.349 1.00 76.88 172 GLN A N 1
ATOM 1330 C CA . GLN A 1 172 ? -1.274 11.187 -12.902 1.00 76.88 172 GLN A CA 1
ATOM 1331 C C . GLN A 1 172 ? -1.163 10.083 -13.957 1.00 76.88 172 GLN A C 1
ATOM 1333 O O . GLN A 1 172 ? -2.161 9.426 -14.267 1.00 76.88 172 GLN A O 1
ATOM 1338 N N . GLU A 1 173 ? 0.009 9.895 -14.567 1.00 80.50 173 GLU A N 1
ATOM 1339 C CA . GLU A 1 173 ? 0.140 8.912 -15.637 1.00 80.50 173 GLU A CA 1
ATOM 1340 C C . GLU A 1 173 ? 0.146 7.497 -15.054 1.00 80.50 173 GLU A C 1
ATOM 1342 O O . GLU A 1 173 ? 1.109 7.047 -14.434 1.00 80.50 173 GLU A O 1
ATOM 1347 N N . LYS A 1 174 ? -0.954 6.773 -15.257 1.00 72.94 174 LYS A N 1
ATOM 1348 C CA . LYS A 1 174 ? -1.029 5.362 -14.889 1.00 72.94 174 LYS A CA 1
ATOM 1349 C C . LYS A 1 174 ? -0.278 4.534 -15.917 1.00 72.94 174 LYS A C 1
ATOM 1351 O O . LYS A 1 174 ? -0.600 4.575 -17.104 1.00 72.94 174 LYS A O 1
ATOM 1356 N N . HIS A 1 175 ? 0.681 3.752 -15.440 1.00 73.69 175 HIS A N 1
ATOM 1357 C CA . HIS A 1 175 ? 1.478 2.861 -16.271 1.00 73.69 175 HIS A CA 1
ATOM 1358 C C . HIS A 1 175 ? 1.444 1.463 -15.671 1.00 73.69 175 HIS A C 1
ATOM 1360 O O . HIS A 1 175 ? 1.971 1.229 -14.589 1.00 73.69 175 HIS A O 1
ATOM 1366 N N . GLU A 1 176 ? 0.910 0.497 -16.416 1.00 77.12 176 GLU A N 1
ATOM 1367 C CA . GLU A 1 176 ? 0.933 -0.918 -16.015 1.00 77.12 176 GLU A CA 1
ATOM 1368 C C . GLU A 1 176 ? 2.343 -1.530 -16.105 1.00 77.12 176 GLU A C 1
ATOM 1370 O O . GLU A 1 176 ? 2.520 -2.712 -15.834 1.00 77.12 176 GLU A O 1
ATOM 1375 N N . PHE A 1 177 ? 3.361 -0.752 -16.499 1.00 83.56 177 PHE A N 1
ATOM 1376 C CA . PHE A 1 177 ? 4.734 -1.221 -16.693 1.00 83.56 177 PHE A CA 1
ATOM 1377 C C . PHE A 1 177 ? 5.234 -2.022 -15.485 1.00 83.56 177 PHE A C 1
ATOM 1379 O O . PHE A 1 177 ? 5.598 -3.186 -15.629 1.00 83.56 177 PHE A O 1
ATOM 1386 N N . TRP A 1 178 ? 5.199 -1.425 -14.292 1.00 83.69 178 TRP A N 1
ATOM 1387 C CA . TRP A 1 178 ? 5.727 -2.067 -13.090 1.00 83.69 178 TRP A CA 1
ATOM 1388 C C . TRP A 1 178 ? 4.842 -3.208 -12.593 1.00 83.69 178 TRP A C 1
ATOM 1390 O O . TRP A 1 178 ? 5.362 -4.215 -12.128 1.00 83.69 178 TRP A O 1
ATOM 1400 N N . GLN A 1 179 ? 3.522 -3.107 -12.764 1.00 81.19 179 GLN A N 1
ATOM 1401 C CA . GLN A 1 179 ? 2.591 -4.189 -12.431 1.00 81.19 179 GLN A CA 1
ATOM 1402 C C . GLN A 1 179 ? 2.818 -5.420 -13.314 1.00 81.19 179 GLN A C 1
ATOM 1404 O O . GLN A 1 179 ? 2.812 -6.543 -12.821 1.00 81.19 179 GLN A O 1
ATOM 1409 N N . ARG A 1 180 ? 3.075 -5.218 -14.609 1.00 81.44 180 ARG A N 1
ATOM 1410 C CA . ARG A 1 180 ? 3.374 -6.297 -15.555 1.00 81.44 180 ARG A CA 1
ATOM 1411 C C . ARG A 1 180 ? 4.710 -6.971 -15.257 1.00 81.44 180 ARG A C 1
ATOM 1413 O O . ARG A 1 180 ? 4.788 -8.190 -15.342 1.00 81.44 180 ARG A O 1
ATOM 1420 N N . ILE A 1 181 ? 5.730 -6.200 -14.870 1.00 82.75 181 ILE A N 1
ATOM 1421 C CA . ILE A 1 181 ? 6.996 -6.758 -14.365 1.00 82.75 181 ILE A CA 1
ATOM 1422 C C . ILE A 1 181 ? 6.746 -7.580 -13.101 1.00 82.75 181 ILE A C 1
ATOM 1424 O O . ILE A 1 181 ? 7.162 -8.731 -13.028 1.00 82.75 181 ILE A O 1
ATOM 1428 N N . ALA A 1 182 ? 6.002 -7.021 -12.147 1.00 81.94 182 ALA A N 1
ATOM 1429 C CA . ALA A 1 182 ? 5.696 -7.693 -10.894 1.00 81.94 182 ALA A CA 1
ATOM 1430 C C . ALA A 1 182 ? 4.900 -8.994 -11.110 1.00 81.94 182 ALA A C 1
ATOM 1432 O O . ALA A 1 182 ? 5.102 -9.959 -10.385 1.00 81.94 182 ALA A O 1
ATOM 1433 N N . GLN A 1 183 ? 4.013 -9.057 -12.108 1.00 75.56 183 GLN A N 1
ATOM 1434 C CA . GLN A 1 183 ? 3.289 -10.281 -12.469 1.00 75.56 183 GLN A CA 1
ATOM 1435 C C . GLN A 1 183 ? 4.181 -11.328 -13.148 1.00 75.56 183 GLN A C 1
ATOM 1437 O O . GLN A 1 183 ? 3.978 -12.518 -12.923 1.00 75.56 183 GLN A O 1
ATOM 1442 N N . ALA A 1 184 ? 5.147 -10.901 -13.964 1.00 69.06 184 ALA A N 1
ATOM 1443 C CA . ALA A 1 184 ? 6.027 -11.798 -14.710 1.00 69.06 184 ALA A CA 1
ATOM 1444 C C . ALA A 1 184 ? 7.028 -12.550 -13.814 1.00 69.06 184 ALA A C 1
ATOM 1446 O O . ALA A 1 184 ? 7.360 -13.689 -14.118 1.00 69.06 184 ALA A O 1
ATOM 1447 N N . GLU A 1 185 ? 7.437 -11.983 -12.673 1.00 61.22 185 GLU A N 1
ATOM 1448 C CA . GLU A 1 185 ? 8.300 -12.673 -11.693 1.00 61.22 185 GLU A CA 1
ATOM 1449 C C . GLU A 1 185 ? 7.648 -13.895 -11.012 1.00 61.22 185 GLU A C 1
ATOM 1451 O O . GLU A 1 185 ? 8.298 -14.586 -10.229 1.00 61.22 185 GLU A O 1
ATOM 1456 N N . ARG A 1 186 ? 6.370 -14.187 -11.291 1.00 55.75 186 ARG A N 1
ATOM 1457 C CA . ARG A 1 186 ? 5.657 -15.340 -10.717 1.00 55.75 186 ARG A CA 1
ATOM 1458 C C . ARG A 1 186 ? 5.888 -16.653 -11.445 1.00 55.75 186 ARG A C 1
ATOM 1460 O O . ARG A 1 186 ? 5.701 -17.702 -10.835 1.00 55.75 186 ARG A O 1
ATOM 1467 N N . ASP A 1 187 ? 6.287 -16.604 -12.709 1.00 57.94 187 ASP A N 1
ATOM 1468 C CA . ASP A 1 187 ? 6.766 -17.790 -13.406 1.00 57.94 187 ASP A CA 1
ATOM 1469 C C . ASP A 1 187 ? 8.273 -17.872 -13.148 1.00 57.94 187 ASP A C 1
ATOM 1471 O O . ASP A 1 187 ? 8.975 -16.888 -13.341 1.00 57.94 187 ASP A O 1
ATOM 1475 N N . GLU A 1 188 ? 8.799 -19.024 -12.720 1.00 61.84 188 GLU A N 1
ATOM 1476 C CA . GLU A 1 188 ? 10.218 -19.269 -12.361 1.00 61.84 188 GLU A CA 1
ATOM 1477 C C . GLU A 1 188 ? 11.239 -19.018 -13.507 1.00 61.84 188 GLU A C 1
ATOM 1479 O O . GLU A 1 188 ? 12.396 -19.442 -13.454 1.00 61.84 188 GLU A O 1
ATOM 1484 N N . SER A 1 189 ? 10.814 -18.358 -14.582 1.00 70.25 189 SER A N 1
ATOM 1485 C CA . SER A 1 189 ? 11.610 -17.978 -15.736 1.00 70.25 189 SER A CA 1
ATOM 1486 C C . SER A 1 189 ? 12.227 -16.586 -15.549 1.00 70.25 189 SER A C 1
ATOM 1488 O O . SER A 1 189 ? 11.576 -15.666 -15.061 1.00 70.25 189 SER A O 1
ATOM 1490 N N . PRO A 1 190 ? 13.487 -16.385 -15.962 1.00 81.19 190 PRO A N 1
ATOM 1491 C CA . PRO A 1 190 ? 14.128 -15.079 -15.875 1.00 81.19 190 PRO A CA 1
ATOM 1492 C C . PRO A 1 190 ? 13.488 -14.074 -16.841 1.00 81.19 190 PRO A C 1
ATOM 1494 O O . PRO A 1 190 ? 13.216 -14.412 -17.991 1.00 81.19 190 PRO A O 1
ATOM 1497 N N . LEU A 1 191 ? 13.365 -12.814 -16.411 1.00 86.56 191 LEU A N 1
ATOM 1498 C CA . LEU A 1 191 ? 12.982 -11.704 -17.288 1.00 86.56 191 LEU A CA 1
ATOM 1499 C C . LEU A 1 191 ? 14.027 -11.482 -18.392 1.00 86.56 191 LEU A C 1
ATOM 1501 O O . LEU A 1 191 ? 15.214 -11.262 -18.122 1.00 86.56 191 LEU A O 1
ATOM 1505 N N . ILE A 1 192 ? 13.582 -11.458 -19.647 1.00 90.25 192 ILE A N 1
ATOM 1506 C CA . ILE A 1 192 ? 14.425 -11.261 -20.826 1.00 90.25 192 ILE A CA 1
ATOM 1507 C C . ILE A 1 192 ? 14.274 -9.831 -21.347 1.00 90.25 192 ILE A C 1
ATOM 1509 O O . ILE A 1 192 ? 13.279 -9.453 -21.972 1.00 90.25 192 ILE A O 1
ATOM 1513 N N . LYS A 1 193 ? 15.332 -9.033 -21.172 1.00 93.56 193 LYS A N 1
ATOM 1514 C CA . LYS A 1 193 ? 15.472 -7.713 -21.800 1.00 93.56 193 LYS A CA 1
ATOM 1515 C C . LYS A 1 193 ? 16.432 -7.758 -22.987 1.00 93.56 193 LYS A C 1
ATOM 1517 O O . LYS A 1 193 ? 17.618 -8.033 -22.818 1.00 93.56 193 LYS A O 1
ATOM 1522 N N . ILE A 1 194 ? 15.964 -7.341 -24.163 1.00 96.06 194 ILE A N 1
ATOM 1523 C CA . ILE A 1 194 ? 16.798 -7.146 -25.360 1.00 96.06 194 ILE A CA 1
ATOM 1524 C C . ILE A 1 194 ? 17.038 -5.647 -25.560 1.00 96.06 194 ILE A C 1
ATOM 1526 O O . ILE A 1 194 ? 16.101 -4.873 -25.729 1.00 96.06 194 ILE A O 1
ATOM 1530 N N . CYS A 1 195 ? 18.299 -5.208 -25.500 1.00 95.44 195 CYS A N 1
ATOM 1531 C CA . CYS A 1 195 ? 18.665 -3.789 -25.415 1.00 95.44 195 CYS A CA 1
ATOM 1532 C C . CYS A 1 195 ? 19.479 -3.296 -26.621 1.00 95.44 195 CYS A C 1
ATOM 1534 O O . CYS A 1 195 ? 20.270 -4.039 -27.200 1.00 95.44 195 CYS A O 1
ATOM 1536 N N . GLY A 1 196 ? 19.364 -2.001 -26.930 1.00 95.56 196 GLY A N 1
ATOM 1537 C CA . GLY A 1 196 ? 20.117 -1.353 -28.006 1.00 95.56 196 GLY A CA 1
ATOM 1538 C C . GLY A 1 196 ? 19.513 -1.601 -29.381 1.00 95.56 196 GLY A C 1
ATOM 1539 O O . GLY A 1 196 ? 20.246 -1.672 -30.365 1.00 95.56 196 GLY A O 1
ATOM 1540 N N . MET A 1 197 ? 18.192 -1.763 -29.432 1.00 95.69 197 MET A N 1
ATOM 1541 C CA . MET A 1 197 ? 17.475 -1.992 -30.676 1.00 95.69 197 MET A CA 1
ATOM 1542 C C . MET A 1 197 ? 17.324 -0.686 -31.447 1.00 95.69 197 MET A C 1
ATOM 1544 O O . MET A 1 197 ? 16.797 0.302 -30.932 1.00 95.69 197 MET A O 1
ATOM 1548 N N . VAL A 1 198 ? 17.783 -0.698 -32.694 1.00 96.56 198 VAL A N 1
ATOM 1549 C CA . VAL A 1 198 ? 17.762 0.471 -33.585 1.00 96.56 198 VAL A CA 1
ATOM 1550 C C . VAL A 1 198 ? 16.980 0.216 -34.875 1.00 96.56 198 VAL A C 1
ATOM 1552 O O . VAL A 1 198 ? 16.629 1.167 -35.567 1.00 96.56 198 VAL A O 1
ATOM 1555 N N . TRP A 1 199 ? 16.643 -1.044 -35.168 1.00 95.12 199 TRP A N 1
ATOM 1556 C CA . TRP A 1 199 ? 15.921 -1.445 -36.373 1.00 95.12 199 TRP A CA 1
ATOM 1557 C C . TRP A 1 199 ? 14.514 -1.957 -36.029 1.00 95.12 199 TRP A C 1
ATOM 1559 O O . TRP A 1 199 ? 14.384 -2.842 -35.184 1.00 95.12 199 TRP A O 1
ATOM 1569 N N . PRO A 1 200 ? 13.446 -1.469 -36.694 1.00 95.06 200 PRO A N 1
ATOM 1570 C CA . PRO A 1 200 ? 12.077 -1.925 -36.433 1.00 95.06 200 PRO A CA 1
ATOM 1571 C C . PRO A 1 200 ? 11.851 -3.425 -36.636 1.00 95.06 200 PRO A C 1
ATOM 1573 O O . PRO A 1 200 ? 10.956 -4.006 -36.027 1.00 95.06 200 PRO A O 1
ATOM 1576 N N . GLU A 1 201 ? 12.614 -4.044 -37.536 1.00 95.44 201 GLU A N 1
ATOM 1577 C CA . GLU A 1 201 ? 12.522 -5.478 -37.806 1.00 95.44 201 GLU A CA 1
ATOM 1578 C C . GLU A 1 201 ? 13.006 -6.308 -36.614 1.00 95.44 201 GLU A C 1
ATOM 1580 O O . GLU A 1 201 ? 12.270 -7.185 -36.163 1.00 95.44 201 GLU A O 1
ATOM 1585 N N . ASP A 1 202 ? 14.159 -5.959 -36.039 1.00 95.75 202 ASP A N 1
ATOM 1586 C CA . ASP A 1 202 ? 14.702 -6.613 -34.843 1.00 95.75 202 ASP A CA 1
ATOM 1587 C C . ASP A 1 202 ? 13.745 -6.493 -33.659 1.00 95.75 202 ASP A C 1
ATOM 1589 O O . ASP A 1 202 ? 13.550 -7.451 -32.915 1.00 95.75 202 ASP A O 1
ATOM 1593 N N . VAL A 1 203 ? 13.094 -5.335 -33.518 1.00 96.44 203 VAL A N 1
ATOM 1594 C CA . VAL A 1 203 ? 12.086 -5.121 -32.476 1.00 96.44 203 VAL A CA 1
ATOM 1595 C C . VAL A 1 203 ? 10.922 -6.097 -32.629 1.00 96.44 203 VAL A C 1
ATOM 1597 O O . VAL A 1 203 ? 10.532 -6.747 -31.662 1.00 96.44 203 VAL A O 1
ATOM 1600 N N . ARG A 1 204 ? 10.376 -6.230 -33.845 1.00 95.44 204 ARG A N 1
ATOM 1601 C CA . ARG A 1 204 ? 9.277 -7.170 -34.116 1.00 95.44 204 ARG A CA 1
ATOM 1602 C C . ARG A 1 204 ? 9.704 -8.619 -33.913 1.00 95.44 204 ARG A C 1
ATOM 1604 O O . ARG A 1 204 ? 8.903 -9.423 -33.442 1.00 95.44 204 ARG A O 1
ATOM 1611 N N . LEU A 1 205 ? 10.941 -8.955 -34.272 1.00 96.69 205 LEU A N 1
ATOM 1612 C CA . LEU A 1 205 ? 11.483 -10.294 -34.076 1.00 96.69 205 LEU A CA 1
ATOM 1613 C C . LEU A 1 205 ? 11.632 -10.618 -32.585 1.00 96.69 205 LEU A C 1
ATOM 1615 O O . LEU A 1 205 ? 11.174 -11.672 -32.157 1.00 96.69 205 LEU A O 1
ATOM 1619 N N . ALA A 1 206 ? 12.204 -9.701 -31.803 1.00 96.31 206 ALA A N 1
ATOM 1620 C CA . ALA A 1 206 ? 12.346 -9.816 -30.354 1.00 96.31 206 ALA A CA 1
ATOM 1621 C C . ALA A 1 206 ? 10.987 -9.953 -29.649 1.00 96.31 206 ALA A C 1
ATOM 1623 O O . ALA A 1 206 ? 10.809 -10.843 -28.820 1.00 96.31 206 ALA A O 1
ATOM 1624 N N . ASP A 1 207 ? 10.010 -9.124 -30.026 1.00 95.12 207 ASP A N 1
ATOM 1625 C CA . ASP A 1 207 ? 8.645 -9.183 -29.493 1.00 95.12 207 ASP A CA 1
ATOM 1626 C C . ASP A 1 207 ? 7.971 -10.529 -29.805 1.00 95.12 207 ASP A C 1
ATOM 1628 O O . ASP A 1 207 ? 7.394 -11.181 -28.935 1.00 95.12 207 ASP A O 1
ATOM 1632 N N . LYS A 1 208 ? 8.102 -11.004 -31.051 1.00 95.25 208 LYS A N 1
ATOM 1633 C CA . LYS A 1 208 ? 7.568 -12.305 -31.477 1.00 95.25 208 LYS A CA 1
ATOM 1634 C C . LYS A 1 208 ? 8.268 -13.481 -30.789 1.00 95.25 208 LYS A C 1
ATOM 1636 O O . LYS A 1 208 ? 7.624 -14.503 -30.563 1.00 95.25 208 LYS A O 1
ATOM 1641 N N . ALA A 1 209 ? 9.557 -13.346 -30.486 1.00 95.06 209 ALA A N 1
ATOM 1642 C CA . ALA A 1 209 ? 10.352 -14.353 -29.790 1.00 95.06 209 ALA A CA 1
ATOM 1643 C C . ALA A 1 209 ? 10.047 -14.436 -28.284 1.00 95.06 209 ALA A C 1
ATOM 1645 O O . ALA A 1 209 ? 10.522 -15.364 -27.638 1.00 95.06 209 ALA A O 1
ATOM 1646 N N . GLY A 1 210 ? 9.245 -13.511 -27.742 1.00 91.00 210 GLY A N 1
ATOM 1647 C CA . GLY A 1 210 ? 8.836 -13.523 -26.340 1.00 91.00 210 GLY A CA 1
ATOM 1648 C C . GLY A 1 210 ? 9.784 -12.774 -25.408 1.00 91.00 210 GLY A C 1
ATOM 1649 O O . GLY A 1 210 ? 9.901 -13.153 -24.252 1.00 91.00 210 GLY A O 1
ATOM 1650 N N . ALA A 1 211 ? 10.477 -11.734 -25.885 1.00 92.56 211 ALA A N 1
ATOM 1651 C CA . ALA A 1 211 ? 11.158 -10.818 -24.973 1.00 92.56 211 ALA A CA 1
ATOM 1652 C C . ALA A 1 211 ? 10.143 -10.143 -24.033 1.00 92.56 211 ALA A C 1
ATOM 1654 O O . ALA A 1 211 ? 9.068 -9.741 -24.474 1.00 92.56 211 ALA A O 1
ATOM 1655 N N . ASP A 1 212 ? 10.504 -9.944 -22.768 1.00 89.88 212 ASP A N 1
ATOM 1656 C CA . ASP A 1 212 ? 9.670 -9.213 -21.808 1.00 89.88 212 ASP A CA 1
ATOM 1657 C C . ASP A 1 212 ? 9.856 -7.705 -21.953 1.00 89.88 212 ASP A C 1
ATOM 1659 O O . ASP A 1 212 ? 8.912 -6.925 -21.807 1.00 89.88 212 ASP A O 1
ATOM 1663 N N . ILE A 1 213 ? 11.091 -7.284 -22.258 1.00 94.06 213 ILE A N 1
ATOM 1664 C CA . ILE A 1 213 ? 11.478 -5.876 -22.325 1.00 94.06 213 ILE A CA 1
ATOM 1665 C C . ILE A 1 213 ? 12.320 -5.581 -23.571 1.00 94.06 213 ILE A C 1
ATOM 1667 O O . ILE A 1 213 ? 13.334 -6.215 -23.863 1.00 94.06 213 ILE A O 1
ATOM 1671 N N . LEU A 1 214 ? 11.938 -4.513 -24.257 1.00 95.81 214 LEU A N 1
ATOM 1672 C CA . LEU A 1 214 ? 12.540 -3.951 -25.4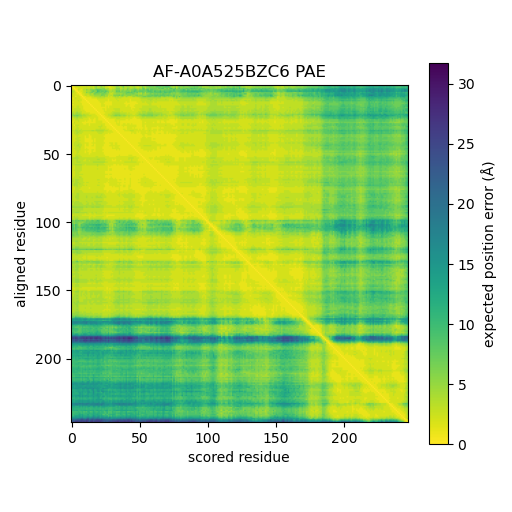52 1.00 95.81 214 LEU A CA 1
ATOM 1673 C C . LEU A 1 214 ? 13.240 -2.630 -25.105 1.00 95.81 214 LEU A C 1
ATOM 1675 O O . LEU A 1 214 ? 12.591 -1.635 -24.786 1.00 95.81 214 LEU A O 1
ATOM 1679 N N . GLY A 1 215 ? 14.572 -2.616 -25.142 1.00 96.50 215 GLY A N 1
ATOM 1680 C CA . GLY A 1 215 ? 15.398 -1.484 -24.722 1.00 96.50 215 GLY A CA 1
ATOM 1681 C C . GLY A 1 215 ? 15.895 -0.605 -25.870 1.00 96.50 215 GLY A C 1
ATOM 1682 O O . GLY A 1 215 ? 16.616 -1.072 -26.756 1.00 96.50 215 GLY A O 1
ATOM 1683 N N . PHE A 1 216 ? 15.609 0.692 -25.779 1.00 97.44 216 PHE A N 1
ATOM 1684 C CA . PHE A 1 216 ? 15.983 1.721 -26.750 1.00 97.44 216 PHE A CA 1
ATOM 1685 C C . PHE A 1 216 ? 16.941 2.725 -26.112 1.00 97.44 216 PHE A C 1
ATOM 1687 O O . PHE A 1 216 ? 16.597 3.376 -25.131 1.00 97.44 216 PHE A O 1
ATOM 1694 N N . VAL A 1 217 ? 18.160 2.859 -26.635 1.00 96.69 217 VAL A N 1
ATOM 1695 C CA . VAL A 1 217 ? 19.162 3.758 -26.041 1.00 96.69 217 VAL A CA 1
ATOM 1696 C C . VAL A 1 217 ? 18.969 5.175 -26.566 1.00 96.69 217 VAL A C 1
ATOM 1698 O O . VAL A 1 217 ? 19.067 5.399 -27.764 1.00 96.69 217 VAL A O 1
ATOM 1701 N N . PHE A 1 218 ? 18.745 6.143 -25.682 1.00 95.75 218 PHE A N 1
ATOM 1702 C CA . PHE A 1 218 ? 18.660 7.566 -26.037 1.00 95.75 218 PHE A CA 1
ATOM 1703 C C . PHE A 1 2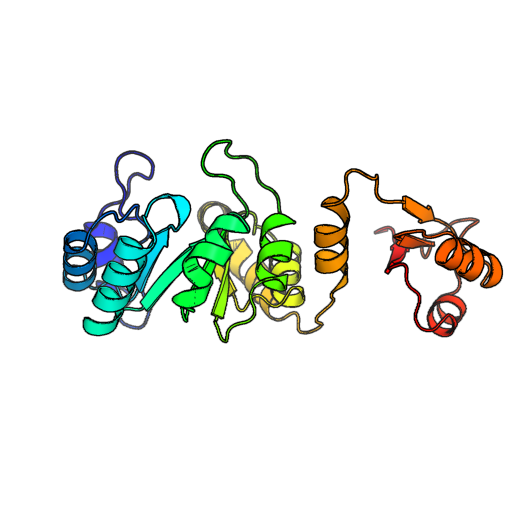18 ? 19.915 8.360 -25.651 1.00 95.75 218 PHE A C 1
ATOM 1705 O O . PHE A 1 218 ? 20.114 9.472 -26.140 1.00 95.75 218 PHE A O 1
ATOM 1712 N N . ALA A 1 219 ? 20.790 7.765 -24.838 1.00 93.44 219 ALA A N 1
ATOM 1713 C CA . ALA A 1 219 ? 22.120 8.279 -24.523 1.00 93.44 219 ALA A CA 1
ATOM 1714 C C . ALA A 1 219 ? 23.074 8.278 -25.745 1.00 93.44 219 ALA A C 1
ATOM 1716 O O . ALA A 1 219 ? 22.849 7.528 -26.704 1.00 93.44 219 ALA A O 1
ATOM 1717 N N . PRO A 1 220 ? 24.175 9.059 -25.715 1.00 93.00 220 PRO A N 1
ATOM 1718 C CA . PRO A 1 220 ? 25.255 8.952 -26.697 1.00 93.00 220 PRO A CA 1
ATOM 1719 C C . PRO A 1 220 ? 25.799 7.516 -26.778 1.00 93.00 220 PRO A C 1
ATOM 1721 O O . PRO A 1 220 ? 26.399 7.005 -25.837 1.00 93.00 220 PRO A O 1
ATOM 1724 N N . SER A 1 221 ? 25.545 6.839 -27.899 1.00 93.50 221 SER A N 1
ATOM 1725 C CA . SER A 1 221 ? 25.887 5.429 -28.102 1.00 93.50 221 SER A CA 1
ATOM 1726 C C . SER A 1 221 ? 25.868 5.087 -29.595 1.00 93.50 221 SER A C 1
ATOM 1728 O O . SER A 1 221 ? 25.023 5.620 -30.318 1.00 93.50 221 SER A O 1
ATOM 1730 N N . PRO A 1 222 ? 26.708 4.149 -30.073 1.00 94.50 222 PRO A N 1
ATOM 1731 C CA . PRO A 1 222 ? 26.571 3.591 -31.422 1.00 94.50 222 PRO A CA 1
ATOM 1732 C C . PRO A 1 222 ? 25.237 2.853 -31.633 1.00 94.50 222 PRO A C 1
ATOM 1734 O O . PRO A 1 222 ? 24.838 2.620 -32.766 1.00 94.50 222 PRO A O 1
ATOM 1737 N N . ARG A 1 223 ? 24.536 2.498 -30.547 1.00 95.62 223 ARG A N 1
ATOM 1738 C CA . ARG A 1 223 ? 23.206 1.869 -30.555 1.00 95.62 223 ARG A CA 1
ATOM 1739 C C . ARG A 1 223 ? 22.086 2.853 -30.196 1.00 95.62 223 ARG A C 1
ATOM 1741 O O . ARG A 1 223 ? 21.056 2.442 -29.666 1.00 95.62 223 ARG A O 1
ATOM 1748 N N . ARG A 1 224 ? 22.300 4.155 -30.417 1.00 96.44 224 ARG A N 1
ATOM 1749 C CA . ARG A 1 224 ? 21.290 5.182 -30.145 1.00 96.44 224 ARG A CA 1
ATOM 1750 C C . ARG A 1 224 ? 20.079 4.992 -31.063 1.00 96.44 224 ARG A C 1
ATOM 1752 O O . ARG A 1 224 ? 20.215 5.004 -32.282 1.00 96.44 224 ARG A O 1
ATOM 1759 N N . ALA A 1 225 ? 18.905 4.839 -30.467 1.00 96.38 225 ALA A N 1
ATOM 1760 C CA . ALA A 1 225 ? 17.634 4.702 -31.157 1.00 96.38 225 ALA A CA 1
ATOM 1761 C C . ALA A 1 225 ? 17.062 6.071 -31.564 1.00 96.38 225 ALA A C 1
ATOM 1763 O O . ALA A 1 225 ? 17.238 7.074 -30.866 1.00 96.38 225 ALA A O 1
ATOM 1764 N N . ASP A 1 226 ? 16.330 6.098 -32.678 1.00 94.88 226 ASP A N 1
ATOM 1765 C CA . ASP A 1 226 ? 15.516 7.245 -33.087 1.00 94.88 226 ASP A CA 1
ATOM 1766 C C . ASP A 1 226 ? 14.162 7.215 -32.359 1.00 94.88 226 ASP A C 1
ATOM 1768 O O . ASP A 1 226 ? 13.395 6.262 -32.490 1.00 94.88 226 ASP A O 1
ATOM 1772 N N . ALA A 1 227 ? 13.836 8.280 -31.624 1.00 93.12 227 ALA A N 1
ATOM 1773 C CA . ALA A 1 227 ? 12.561 8.410 -30.919 1.00 93.12 227 ALA A CA 1
ATOM 1774 C C . ALA A 1 227 ? 11.343 8.327 -31.859 1.00 93.12 227 ALA A C 1
ATOM 1776 O O . ALA A 1 227 ? 10.310 7.783 -31.468 1.00 93.12 227 ALA A O 1
ATOM 1777 N N . ARG A 1 228 ? 11.458 8.802 -33.110 1.00 93.75 228 ARG A N 1
ATOM 1778 C CA . ARG A 1 228 ? 10.377 8.702 -34.108 1.00 93.75 228 ARG A CA 1
ATOM 1779 C C . ARG A 1 228 ? 10.134 7.263 -34.538 1.00 93.75 228 ARG A C 1
ATOM 1781 O O . ARG A 1 228 ? 8.988 6.872 -34.738 1.00 93.75 228 ARG A O 1
ATOM 1788 N N . MET A 1 229 ? 11.203 6.477 -34.650 1.00 94.25 229 MET A N 1
ATOM 1789 C CA . MET A 1 229 ? 11.104 5.044 -34.903 1.00 94.25 229 MET A CA 1
ATOM 1790 C C . MET A 1 229 ? 10.401 4.352 -33.736 1.00 94.25 229 MET A C 1
ATOM 1792 O O . MET A 1 229 ? 9.425 3.648 -33.956 1.00 94.25 229 MET A O 1
ATOM 1796 N N . VAL A 1 230 ? 10.814 4.621 -32.493 1.00 94.44 230 VAL A N 1
ATOM 1797 C CA . VAL A 1 230 ? 10.189 3.995 -31.314 1.00 94.44 230 VAL A CA 1
ATOM 1798 C C . VAL A 1 230 ? 8.697 4.330 -31.214 1.00 94.44 230 VAL A C 1
ATOM 1800 O O . VAL A 1 230 ? 7.881 3.453 -30.920 1.00 94.44 230 VAL A O 1
ATOM 1803 N N . ALA A 1 231 ? 8.328 5.579 -31.509 1.00 91.50 231 ALA A N 1
ATOM 1804 C CA . ALA A 1 231 ? 6.937 6.023 -31.536 1.00 91.50 231 ALA A CA 1
ATOM 1805 C C . ALA A 1 231 ? 6.103 5.330 -32.632 1.00 91.50 231 ALA A C 1
ATOM 1807 O O . ALA A 1 231 ? 4.908 5.114 -32.437 1.00 91.50 231 ALA A O 1
ATOM 1808 N N . SER A 1 232 ? 6.710 4.944 -33.762 1.00 93.62 232 SER A N 1
ATOM 1809 C CA . SER A 1 232 ? 6.005 4.306 -34.884 1.00 93.62 232 SER A CA 1
ATOM 1810 C C . SER A 1 232 ? 5.832 2.789 -34.751 1.00 93.62 232 SER A C 1
ATOM 1812 O O . SER A 1 232 ? 5.071 2.201 -35.517 1.00 93.62 232 SER A O 1
ATOM 1814 N N . LEU A 1 233 ? 6.472 2.145 -33.765 1.00 91.00 233 LEU A N 1
ATOM 1815 C CA . LEU A 1 233 ? 6.393 0.691 -33.546 1.00 91.00 233 LEU A CA 1
ATOM 1816 C C . LEU A 1 233 ? 4.998 0.183 -33.141 1.00 91.00 233 LEU A C 1
ATOM 1818 O O . LEU A 1 233 ? 4.768 -1.023 -33.168 1.00 91.00 233 LEU A O 1
ATOM 1822 N N . GLY A 1 234 ? 4.075 1.070 -32.758 1.00 87.00 234 GLY A N 1
ATOM 1823 C CA . GLY A 1 234 ? 2.754 0.679 -32.261 1.00 87.00 234 GLY A CA 1
ATOM 1824 C C . GLY A 1 234 ? 2.821 -0.061 -30.918 1.00 87.00 234 GLY A C 1
ATOM 1825 O O . GLY A 1 234 ? 3.756 0.132 -30.132 1.00 87.00 234 GLY A O 1
ATOM 1826 N N . GLN A 1 235 ? 1.802 -0.873 -30.628 1.00 86.75 235 GLN A N 1
ATOM 1827 C CA . GLN A 1 235 ? 1.768 -1.735 -29.442 1.00 86.75 235 GLN A CA 1
ATOM 1828 C C . GLN A 1 235 ? 2.602 -3.004 -29.664 1.00 86.75 235 GLN A C 1
ATOM 1830 O O . GLN A 1 235 ? 2.538 -3.622 -30.723 1.00 86.75 235 GLN A O 1
ATOM 1835 N N . THR A 1 236 ? 3.357 -3.389 -28.640 1.00 90.38 236 THR A N 1
ATOM 1836 C CA . THR A 1 236 ? 4.165 -4.614 -28.571 1.00 90.38 236 THR A CA 1
ATOM 1837 C C . THR A 1 236 ? 3.659 -5.475 -27.421 1.00 90.38 236 THR A C 1
ATOM 1839 O O . THR A 1 236 ? 3.078 -4.944 -26.467 1.00 90.38 236 THR A O 1
ATOM 1842 N N . LYS A 1 237 ? 3.882 -6.792 -27.484 1.00 89.06 237 LYS A N 1
ATOM 1843 C CA . LYS A 1 237 ? 3.651 -7.655 -26.317 1.00 89.06 237 LYS A CA 1
ATOM 1844 C C . LYS A 1 237 ? 4.636 -7.300 -25.212 1.00 89.06 237 LYS A C 1
ATOM 1846 O O . LYS A 1 237 ? 4.219 -7.093 -24.083 1.00 89.06 237 LYS A O 1
ATOM 1851 N N . ALA A 1 238 ? 5.907 -7.155 -25.543 1.00 91.06 238 ALA A N 1
ATOM 1852 C CA . ALA A 1 238 ? 6.976 -6.743 -24.655 1.00 91.06 238 ALA A CA 1
ATOM 1853 C C . ALA A 1 238 ? 6.851 -5.268 -24.234 1.00 91.06 238 ALA A C 1
ATOM 1855 O O . ALA A 1 238 ? 6.339 -4.424 -24.978 1.00 91.06 238 ALA A O 1
ATOM 1856 N N . LEU A 1 239 ? 7.370 -4.932 -23.056 1.00 91.25 239 LEU A N 1
ATOM 1857 C CA . LEU A 1 239 ? 7.431 -3.564 -22.548 1.00 91.25 239 LEU A CA 1
ATOM 1858 C C . LEU A 1 239 ? 8.541 -2.774 -23.245 1.00 91.25 239 LEU A C 1
ATOM 1860 O O . LEU A 1 239 ? 9.646 -3.270 -23.426 1.00 91.25 239 LEU A O 1
ATOM 1864 N N . LYS A 1 240 ? 8.287 -1.515 -23.604 1.00 92.62 240 LYS A N 1
ATOM 1865 C CA . LYS A 1 240 ? 9.289 -0.643 -24.239 1.00 92.62 240 LYS A CA 1
ATOM 1866 C C . LYS A 1 240 ? 9.935 0.255 -23.187 1.00 92.62 240 LYS A C 1
ATOM 1868 O O . LYS A 1 240 ? 9.222 0.960 -22.482 1.00 92.62 240 LYS A O 1
ATOM 1873 N N . VAL A 1 241 ? 11.267 0.267 -23.109 1.00 93.44 241 VAL A N 1
ATOM 1874 C CA 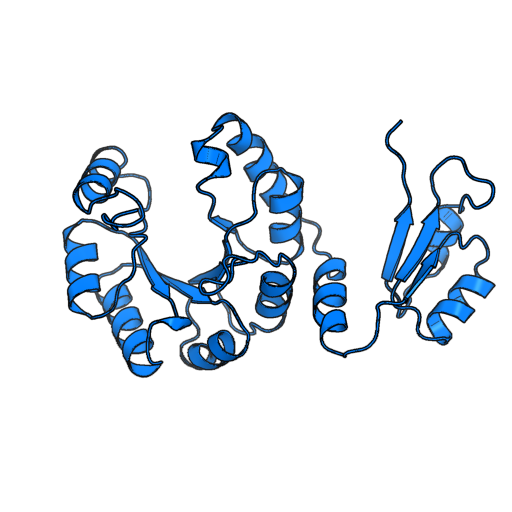. VAL A 1 241 ? 12.019 1.098 -22.151 1.00 93.44 241 VAL A CA 1
ATOM 1875 C C . VAL A 1 241 ? 13.081 1.945 -22.837 1.00 93.44 241 VAL A C 1
ATOM 1877 O O . VAL A 1 241 ? 13.814 1.473 -23.708 1.00 93.44 241 VAL A O 1
ATOM 1880 N N . GLY A 1 242 ? 13.191 3.201 -22.411 1.00 93.38 242 GLY A N 1
ATOM 1881 C CA . GLY A 1 242 ? 14.287 4.087 -22.785 1.00 93.38 242 GLY A CA 1
ATOM 1882 C C . GLY A 1 242 ? 15.488 3.905 -21.858 1.00 93.38 242 GLY A C 1
ATOM 1883 O O . GLY A 1 242 ? 15.333 3.844 -20.643 1.00 93.38 242 GLY A O 1
ATOM 1884 N N . VAL A 1 243 ? 16.694 3.842 -22.416 1.00 92.81 243 VAL A N 1
ATOM 1885 C CA . VAL A 1 243 ? 17.952 3.909 -21.664 1.00 92.81 243 VAL A CA 1
ATOM 1886 C C . VAL A 1 243 ? 18.520 5.312 -21.821 1.00 92.81 243 VAL A C 1
ATOM 1888 O O . VAL A 1 243 ? 18.971 5.697 -22.904 1.00 92.81 243 VAL A O 1
ATOM 1891 N N . VAL A 1 244 ? 18.483 6.067 -20.731 1.00 92.25 244 VAL A N 1
ATOM 1892 C CA . VAL A 1 244 ? 19.002 7.432 -20.619 1.00 92.25 244 VAL A CA 1
ATOM 1893 C C . VAL A 1 244 ? 20.187 7.458 -19.654 1.00 92.25 244 VAL A C 1
ATOM 1895 O O . VAL A 1 244 ? 20.364 6.538 -18.858 1.00 92.25 244 VAL A O 1
ATOM 1898 N N . VAL A 1 245 ? 21.010 8.498 -19.738 1.00 85.88 245 VAL A N 1
ATOM 1899 C CA . VAL A 1 245 ? 22.072 8.782 -18.765 1.00 85.88 245 VAL A CA 1
ATOM 1900 C C . VAL A 1 245 ? 21.904 10.224 -18.313 1.00 85.88 245 VAL A C 1
ATOM 1902 O O . VAL A 1 245 ? 21.714 11.101 -19.156 1.00 85.88 245 VAL A O 1
ATOM 1905 N N . ASN A 1 246 ? 21.949 10.462 -17.004 1.00 76.00 246 ASN A N 1
ATOM 1906 C CA . ASN A 1 246 ? 22.036 11.822 -16.487 1.00 76.00 246 ASN A CA 1
ATOM 1907 C C . ASN A 1 246 ? 23.464 12.316 -16.735 1.00 7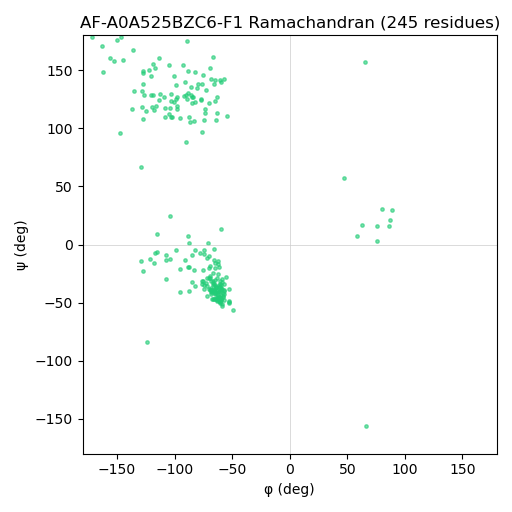6.00 246 ASN A C 1
ATOM 1909 O O . ASN A 1 246 ? 24.413 11.749 -16.194 1.00 76.00 246 ASN A O 1
ATOM 1913 N N . THR A 1 247 ? 23.602 13.314 -17.606 1.00 58.38 247 THR A N 1
ATOM 1914 C CA . THR A 1 247 ? 24.834 14.095 -17.799 1.00 58.38 247 THR A CA 1
ATOM 1915 C C . THR A 1 247 ? 24.783 15.367 -16.985 1.00 58.38 247 THR A C 1
ATOM 1917 O O . THR A 1 247 ? 23.698 15.992 -17.009 1.00 58.38 247 THR A O 1
#

pLDDT: mean 92.63, std 7.54, range [55.75, 98.75]

Mean predicted aligned error: 5.78 Å

Foldseek 3Di:
DQDPPPPNHRLVVQLVCCVVCVVDAAEPPDADAAQVSLVSCLVSPHQEYEAELVRYQLVRSLVNQVSCVVSNHAYAYEDEAVVSLVSCLVVLGQHYEYEQADPVPRDGDLLRLLQSLVVRDGNHAYEYEDDDQFLCSLLVCQLSPHQYYDDDDNCVVPVVRVVSSVNSNVNNHRDCLSSLVSVVVVPVDDQAEDELDADLVVVQVCLVVPHQEYYAECEPDPSHHDPVSVVPSPDGNHHYDYHDDDD

Secondary structure (DSSP, 8-state):
---STTT---HHHHHHHHHH-TTS--EE-S---SHHHHHHHHHTT-SEEEEEGGGS-HHHHHHHHHHHHHTT-EEEEEE-SHHHHHHHHTT--SEEEEESB-TTT--B-SHHHHHHHHH--SS-EEEEES---SHHHHHHHHHTT-SEEE--HHHHH-GGGHHHHHHHHT-----THHHHHHHHTTSSSPP-EEE----HHHHHHHHHTT-SEEEEE-SSSTTBPPHHHHHHT---SSEEEEE----

Solvent-accessible surface area (backbone atoms only — not comparable to full-atom values): 13733 Å² total; per-residue (Å²): 94,38,42,47,92,89,70,70,28,30,64,64,54,52,35,49,50,40,71,76,39,72,92,56,84,41,66,49,46,48,92,62,84,54,62,66,49,50,54,50,39,50,76,47,60,36,41,24,38,41,39,48,45,92,79,37,59,63,69,55,45,53,51,42,43,51,53,28,49,78,71,71,22,45,48,36,39,34,34,71,52,65,68,46,48,59,63,43,54,87,72,50,57,63,28,34,31,27,38,21,50,41,91,88,77,68,52,72,40,82,44,55,37,36,38,48,55,71,68,58,85,64,83,54,45,34,28,41,23,61,90,52,67,43,31,68,46,25,25,52,39,22,18,59,68,33,74,48,70,52,74,54,70,52,44,73,75,38,64,85,39,50,68,42,32,54,55,12,51,66,39,77,69,71,46,64,65,64,37,53,53,37,54,52,68,72,48,100,59,80,88,41,70,52,69,46,51,67,48,75,65,60,50,54,50,41,38,72,72,64,32,51,30,42,27,29,23,69,37,100,53,101,40,44,32,56,68,69,59,64,67,66,63,67,88,63,88,25,46,80,43,79,41,74,68,94,126

Nearest PDB structures (foldseek):
  3tsm-assembly1_B  TM=9.421E-01  e=9.047E-14  Brucella abortus 2308
  2c3z-assembly1_A  TM=9.703E-01  e=5.764E-11  Saccharolobus solfataricus
  3uy7-assembly2_B  TM=9.689E-01  e=1.758E-10  Escherichia coli
  6nw4-assembly1_A  TM=9.717E-01  e=3.163E-10  Saccharolobus solfataricus P2
  3qja-assembly1_A  TM=8.885E-01  e=5.764E-11  Mycobacterium tuberculosis

Radius of gyration: 21.82 Å; Cα contacts (8 Å, |Δi|>4): 434; chains: 1; bounding box: 47×38×63 Å

Sequence (247 aa):
MTEQDHFGGSLRDLVRVKQQYPGLSVLRKDFLLDLQDIDVSWRAGADAVLLIASLLEPARLAEMHRRAEELGMQALVELHDLDELESVRSLAPQLVGVNSRNLKTFAMDPLVPLQLRAAGDWPSRWVYESGVSEEEHAALAASSGFDGVLVGESVMRDPGRIPAIVRGLDYQEKHEFWQRIAQAERDESPLIKICGMVWPEDVRLADKAGADILGFVFAPSPRRADARMVASLGQTKALKVGVVVNT